Protein AF-A0A962QBH4-F1 (afdb_monomer_lite)

Structure (mmCIF, N/CA/C/O backbone):
data_AF-A0A962QBH4-F1
#
_entry.id   AF-A0A962QBH4-F1
#
loop_
_atom_site.group_PDB
_atom_site.id
_atom_site.type_symbol
_atom_site.label_atom_id
_atom_site.label_alt_id
_atom_site.label_comp_id
_atom_site.label_asym_id
_atom_site.label_entity_id
_atom_site.label_seq_id
_atom_site.pdbx_PDB_ins_code
_atom_site.Cartn_x
_atom_site.Cartn_y
_atom_site.Cartn_z
_atom_site.occupancy
_atom_site.B_iso_or_equiv
_atom_site.auth_seq_id
_atom_site.auth_comp_id
_atom_site.auth_asym_id
_atom_site.auth_atom_id
_atom_site.pdbx_PDB_model_num
ATOM 1 N N . MET A 1 1 ? -38.726 14.987 62.718 1.00 48.75 1 MET A N 1
ATOM 2 C CA . MET A 1 1 ? -39.202 13.601 62.521 1.00 48.75 1 MET A CA 1
ATOM 3 C C . MET A 1 1 ? -38.550 13.079 61.251 1.00 48.75 1 MET A C 1
ATOM 5 O O . MET A 1 1 ? -38.715 13.758 60.242 1.00 48.75 1 MET A O 1
ATOM 9 N N . PRO A 1 2 ? -37.776 11.979 61.270 1.00 54.59 2 PRO A N 1
ATOM 10 C CA . PRO A 1 2 ? -37.305 11.372 60.029 1.00 54.59 2 PRO A CA 1
ATOM 11 C C . PRO A 1 2 ? -38.534 10.932 59.229 1.00 54.59 2 PRO A C 1
ATOM 13 O O . PRO A 1 2 ? -39.381 10.193 59.730 1.00 54.59 2 PRO A O 1
ATOM 16 N N . THR A 1 3 ? -38.696 11.493 58.036 1.00 60.97 3 THR A N 1
ATOM 17 C CA . THR A 1 3 ? -39.834 11.212 57.163 1.00 60.97 3 THR A CA 1
ATOM 18 C C . THR A 1 3 ? -39.585 9.852 56.533 1.00 60.97 3 THR A C 1
ATOM 20 O O . THR A 1 3 ? -38.694 9.706 55.706 1.00 60.97 3 THR A O 1
ATOM 23 N N . THR A 1 4 ? -40.314 8.836 56.985 1.00 73.50 4 THR A N 1
ATOM 24 C CA . THR A 1 4 ? -40.208 7.483 56.437 1.00 73.50 4 THR A CA 1
ATOM 25 C C . THR A 1 4 ? -40.852 7.459 55.060 1.00 73.50 4 THR A C 1
ATOM 27 O O . THR A 1 4 ? -41.995 7.892 54.891 1.00 73.50 4 THR A O 1
ATOM 30 N N . VAL A 1 5 ? -40.114 6.977 54.067 1.00 78.38 5 VAL A N 1
ATOM 31 C CA . VAL A 1 5 ? -40.614 6.876 52.697 1.00 78.38 5 VAL A CA 1
ATOM 32 C C . VAL A 1 5 ? -41.476 5.621 52.576 1.00 78.38 5 VAL A C 1
ATOM 34 O O . VAL A 1 5 ? -41.017 4.518 52.865 1.00 78.38 5 VAL A O 1
ATOM 37 N N . ILE A 1 6 ? -42.740 5.791 52.180 1.00 81.50 6 ILE A N 1
ATOM 38 C CA . ILE A 1 6 ? -43.678 4.683 51.956 1.00 81.50 6 ILE A CA 1
ATOM 39 C C . ILE A 1 6 ? -43.615 4.300 50.470 1.00 81.50 6 ILE A C 1
ATOM 41 O O . ILE A 1 6 ? -43.862 5.176 49.633 1.00 81.50 6 ILE A O 1
ATOM 45 N N . PRO A 1 7 ? -43.301 3.035 50.128 1.00 85.62 7 PRO A N 1
ATOM 46 C CA . PRO A 1 7 ? -43.224 2.597 48.741 1.00 85.62 7 PRO A CA 1
ATOM 47 C C . PRO A 1 7 ? -44.611 2.557 48.085 1.00 85.62 7 PRO A C 1
ATOM 49 O O . PRO A 1 7 ? -45.596 2.126 48.687 1.00 85.62 7 PRO A O 1
ATOM 52 N N . ILE A 1 8 ? -44.676 2.977 46.825 1.00 85.19 8 ILE A N 1
ATOM 53 C CA . ILE A 1 8 ? -45.840 2.887 45.946 1.00 85.19 8 ILE A CA 1
ATOM 54 C C . ILE A 1 8 ? -45.596 1.719 44.996 1.00 85.19 8 ILE A C 1
ATOM 56 O O . ILE A 1 8 ? -44.696 1.764 44.158 1.00 85.19 8 ILE A O 1
ATOM 60 N N . ILE A 1 9 ? -46.411 0.676 45.140 1.00 83.50 9 ILE A N 1
ATOM 61 C CA . ILE A 1 9 ? -46.277 -0.582 44.405 1.00 83.50 9 ILE A CA 1
ATOM 62 C C . ILE A 1 9 ? -47.487 -0.738 43.486 1.00 83.50 9 ILE A C 1
ATOM 64 O O . ILE A 1 9 ? -48.626 -0.740 43.954 1.00 83.50 9 ILE A O 1
ATOM 68 N N . ASN A 1 10 ? -47.244 -0.901 42.185 1.00 83.69 10 ASN A N 1
ATOM 69 C CA . ASN A 1 10 ? -48.286 -1.212 41.208 1.00 83.69 10 ASN A CA 1
ATOM 70 C C . ASN A 1 10 ? -47.838 -2.342 40.265 1.00 83.69 10 ASN A C 1
ATOM 72 O O . ASN A 1 10 ? -47.422 -2.110 39.129 1.00 83.69 10 ASN A O 1
ATOM 76 N N . GLN A 1 11 ? -47.955 -3.580 40.750 1.00 73.44 11 GLN A N 1
ATOM 77 C CA . GLN A 1 11 ? -47.477 -4.785 40.056 1.00 73.44 11 GLN A CA 1
ATOM 78 C C . GLN A 1 11 ? -48.250 -5.138 38.776 1.00 73.44 11 GLN A C 1
ATOM 80 O O . GLN A 1 11 ? -47.738 -5.871 37.941 1.00 73.44 11 GLN A O 1
ATOM 85 N N . ASN A 1 12 ? -49.460 -4.597 38.592 1.00 78.31 12 ASN A N 1
ATOM 86 C CA . ASN A 1 12 ? -50.272 -4.800 37.384 1.00 78.31 12 ASN A CA 1
ATOM 87 C C . ASN A 1 12 ? -50.208 -3.592 36.430 1.00 78.31 12 ASN A C 1
ATOM 89 O O . ASN A 1 12 ? -51.090 -3.414 35.587 1.00 78.31 12 ASN A O 1
ATOM 93 N N . SER A 1 13 ? -49.210 -2.719 36.594 1.00 77.62 13 SER A N 1
ATOM 94 C CA . SER A 1 13 ? -49.017 -1.568 35.712 1.00 77.62 13 SER A CA 1
ATOM 95 C C . SER A 1 13 ? -48.506 -2.001 34.336 1.00 77.62 13 SER A C 1
ATOM 97 O O . SER A 1 13 ? -47.835 -3.020 34.183 1.00 77.62 13 SER A O 1
ATOM 99 N N . ARG A 1 14 ? -48.808 -1.187 33.324 1.00 85.56 14 ARG A N 1
ATOM 100 C CA . ARG A 1 14 ? -48.161 -1.274 32.008 1.00 85.56 14 ARG A CA 1
ATOM 101 C C . ARG A 1 14 ? -46.680 -0.902 32.124 1.00 85.56 14 ARG A C 1
ATOM 103 O O . ARG A 1 14 ? -46.306 -0.207 33.064 1.00 85.56 14 ARG A O 1
ATOM 110 N N . PHE A 1 15 ? -45.896 -1.267 31.113 1.00 86.81 15 PHE A N 1
ATOM 111 C CA . PHE A 1 15 ? -44.513 -0.810 30.969 1.00 86.81 15 PHE A CA 1
ATOM 112 C C . PHE A 1 15 ? -44.404 0.719 31.103 1.00 86.81 15 PHE A C 1
ATOM 114 O O . PHE A 1 15 ? -45.167 1.460 30.464 1.00 86.81 15 PHE A O 1
ATOM 121 N N . GLN A 1 16 ? -43.471 1.179 31.937 1.00 87.75 16 GLN A N 1
ATOM 122 C CA . GLN A 1 16 ? -43.260 2.593 32.245 1.00 87.75 16 GLN A CA 1
ATOM 123 C C . GLN A 1 16 ? -41.774 2.973 32.239 1.00 87.75 16 GLN A C 1
ATOM 125 O O . GLN A 1 16 ? -40.895 2.185 32.581 1.00 87.75 16 GLN A O 1
ATOM 130 N N . PHE A 1 17 ? -41.517 4.224 31.847 1.00 89.69 17 PHE A N 1
ATOM 131 C CA . PHE A 1 17 ? -40.212 4.866 31.977 1.00 89.69 17 PHE A CA 1
ATOM 132 C C . PHE A 1 17 ? -40.167 5.668 33.274 1.00 89.69 17 PHE A C 1
ATOM 134 O O . PHE A 1 17 ? -41.011 6.540 33.491 1.00 89.69 17 PHE A O 1
ATOM 141 N N . TRP A 1 18 ? -39.161 5.394 34.096 1.00 91.12 18 TRP A N 1
ATOM 142 C CA . TRP A 1 18 ? -38.960 6.019 35.399 1.00 91.12 18 TRP A CA 1
ATOM 143 C C . TRP A 1 18 ? -37.666 6.823 35.436 1.00 91.12 18 TRP A C 1
ATOM 145 O O . TRP A 1 18 ? -36.692 6.489 34.759 1.00 91.12 18 TRP A O 1
ATOM 155 N N . LYS A 1 19 ? -37.614 7.857 36.276 1.00 91.12 19 LYS A N 1
ATOM 156 C CA . LYS A 1 19 ? -36.359 8.541 36.594 1.00 91.12 19 LYS A CA 1
ATOM 157 C C . LYS A 1 19 ? -35.677 7.850 37.777 1.00 91.12 19 LYS A C 1
ATOM 159 O O . LYS A 1 19 ? -36.337 7.523 38.757 1.00 91.12 19 LYS A O 1
ATOM 164 N N . LEU A 1 20 ? -34.351 7.693 37.741 1.00 88.88 20 LEU A N 1
ATOM 165 C CA . LEU A 1 20 ? -33.599 7.005 38.804 1.00 88.88 20 LEU A CA 1
ATOM 166 C C . LEU A 1 20 ? -33.844 7.590 40.208 1.00 88.88 20 LEU A C 1
ATOM 168 O O . LEU A 1 20 ? -33.948 6.842 41.174 1.00 88.88 20 LEU A O 1
ATOM 172 N N . SER A 1 21 ? -34.001 8.914 40.326 1.00 88.69 21 SER A N 1
ATOM 173 C CA . SER A 1 21 ? -34.260 9.585 41.611 1.00 88.69 21 SER A CA 1
ATOM 174 C C . SER A 1 21 ? -35.611 9.223 42.245 1.00 88.69 21 SER A C 1
ATOM 176 O O . SER A 1 21 ? -35.799 9.411 43.445 1.00 88.69 21 SER A O 1
ATOM 178 N N . GLU A 1 22 ? -36.553 8.715 41.451 1.00 89.31 22 GLU A N 1
ATOM 179 C CA . GLU A 1 22 ? -37.920 8.393 41.871 1.00 89.31 22 GLU A CA 1
ATOM 180 C C . GLU A 1 22 ? -38.066 6.943 42.359 1.00 89.31 22 GLU A C 1
ATOM 182 O O . GLU A 1 22 ? -39.068 6.602 42.994 1.00 89.31 22 GLU A O 1
ATOM 187 N N . ILE A 1 23 ? -37.063 6.098 42.101 1.00 89.94 23 ILE A N 1
ATOM 188 C CA . ILE A 1 23 ? -37.069 4.677 42.455 1.00 89.94 23 ILE A CA 1
ATOM 189 C C . ILE A 1 23 ? -36.830 4.493 43.950 1.00 89.94 23 ILE A C 1
ATOM 191 O O . ILE A 1 23 ? -35.926 5.094 44.524 1.00 89.94 23 ILE A O 1
ATOM 195 N N . PHE A 1 24 ? -37.623 3.631 44.580 1.00 88.75 24 PHE A N 1
ATOM 196 C CA . PHE A 1 24 ? -37.497 3.300 45.993 1.00 88.75 24 PHE A CA 1
ATOM 197 C C . PHE A 1 24 ? -36.189 2.554 46.298 1.00 88.75 24 PHE A C 1
ATOM 199 O O . PHE A 1 24 ? -35.925 1.477 45.764 1.00 88.75 24 PHE A O 1
ATOM 206 N N . VAL A 1 25 ? -35.394 3.128 47.206 1.00 83.94 25 VAL A N 1
ATOM 207 C CA . VAL A 1 25 ? -34.090 2.606 47.670 1.00 83.94 25 VAL A CA 1
ATOM 208 C C . VAL A 1 25 ? -34.091 2.252 49.164 1.00 83.94 25 VAL A C 1
ATOM 210 O O . VAL A 1 25 ? -33.035 2.105 49.772 1.00 83.94 25 VAL A O 1
ATOM 213 N N . GLY A 1 26 ? -35.278 2.175 49.771 1.00 83.25 26 GLY A N 1
ATOM 214 C CA . GLY A 1 26 ? -35.461 1.840 51.180 1.00 83.25 26 GLY A CA 1
ATOM 215 C C . GLY A 1 26 ? -36.094 2.962 52.022 1.00 83.25 26 GLY A C 1
ATOM 216 O O . GLY A 1 26 ? -36.226 4.105 51.575 1.00 83.25 26 GLY A O 1
ATOM 217 N N . PRO A 1 27 ? -36.478 2.666 53.280 1.00 80.31 27 PRO A N 1
ATOM 218 C CA . PRO A 1 27 ? -37.272 3.568 54.129 1.00 80.31 27 PRO A CA 1
ATOM 219 C C . PRO A 1 27 ? -36.570 4.878 54.518 1.00 80.31 27 PRO A C 1
ATOM 221 O O . PRO A 1 27 ? -37.240 5.850 54.875 1.00 80.31 27 PRO A O 1
ATOM 224 N N . SER A 1 28 ? -35.234 4.884 54.463 1.00 81.56 28 SER A N 1
ATOM 225 C CA . SER A 1 28 ? -34.360 6.031 54.755 1.00 81.56 28 SER A CA 1
ATOM 226 C C . SER A 1 28 ? -33.942 6.803 53.497 1.00 81.56 28 SER A C 1
ATOM 228 O O . SER A 1 28 ? -33.067 7.665 53.577 1.00 81.56 28 SER A O 1
ATOM 230 N N . GLY A 1 29 ? -34.506 6.463 52.334 1.00 76.75 29 GLY A N 1
ATOM 231 C CA . GLY A 1 29 ? -34.198 7.113 51.066 1.00 76.75 29 GLY A CA 1
ATOM 232 C C . GLY A 1 29 ? -34.699 8.563 50.983 1.00 76.75 29 GLY A C 1
ATOM 233 O O . GLY A 1 29 ? -35.419 9.039 51.867 1.00 76.75 29 GLY A O 1
ATOM 234 N N . PRO A 1 30 ? -34.335 9.287 49.912 1.00 82.56 30 PRO A N 1
ATOM 235 C CA . PRO A 1 30 ? -34.882 10.608 49.628 1.00 82.56 30 PRO A CA 1
ATOM 236 C C . PRO A 1 30 ? -36.418 10.584 49.566 1.00 82.56 30 PRO A C 1
ATOM 238 O O . PRO A 1 30 ? -37.002 9.604 49.104 1.00 82.56 30 PRO A O 1
ATOM 241 N N . PRO A 1 31 ? -37.105 11.674 49.950 1.00 80.38 31 PRO A N 1
ATOM 242 C CA . PRO A 1 31 ? -38.566 11.718 49.960 1.00 80.38 31 PRO A CA 1
ATOM 243 C C . PRO A 1 31 ? -39.191 11.553 48.571 1.00 80.38 31 PRO A C 1
ATOM 245 O O . PRO A 1 31 ? -40.383 11.294 48.494 1.00 80.38 31 PRO A O 1
ATOM 248 N N . GLU A 1 32 ? -38.431 11.709 47.488 1.00 82.56 32 GLU A N 1
ATOM 249 C CA . GLU A 1 32 ? -38.883 11.539 46.099 1.00 82.56 32 GLU A CA 1
ATOM 250 C C . GLU A 1 32 ? -38.831 10.074 45.629 1.00 82.56 32 GLU A C 1
ATOM 252 O O . GLU A 1 32 ? -39.547 9.691 44.706 1.00 82.56 32 GLU A O 1
ATOM 257 N N . SER A 1 33 ? -38.043 9.238 46.308 1.00 86.56 33 SER A N 1
ATOM 258 C CA . SER A 1 33 ? -37.750 7.845 45.966 1.00 86.56 33 SER A CA 1
ATOM 259 C C . SER A 1 33 ? -38.860 6.901 46.434 1.00 86.56 33 SER A C 1
ATOM 261 O O . SER A 1 33 ? -38.666 6.112 47.355 1.00 86.56 33 SER A O 1
ATOM 263 N N . LYS A 1 34 ? -40.062 7.025 45.862 1.00 87.81 34 LYS A N 1
ATOM 264 C CA . LYS A 1 34 ? -41.265 6.310 46.330 1.00 87.81 34 LYS A CA 1
ATOM 265 C C . LYS A 1 34 ? -41.687 5.145 45.449 1.00 87.81 34 LYS A C 1
ATOM 267 O O . LYS A 1 34 ? -42.432 4.297 45.926 1.00 87.81 34 LYS A O 1
ATOM 272 N N . TYR A 1 35 ? -41.295 5.105 44.181 1.00 89.50 35 TYR A N 1
ATOM 273 C CA . TYR A 1 35 ? -41.894 4.181 43.222 1.00 89.50 35 TYR A CA 1
ATOM 274 C C . TYR A 1 35 ? -41.120 2.874 43.132 1.00 89.50 35 TYR A C 1
ATOM 276 O O . TYR A 1 35 ? -39.893 2.865 43.045 1.00 89.50 35 TYR A O 1
ATOM 284 N N . VAL A 1 36 ? -41.854 1.764 43.139 1.00 90.00 36 VAL A N 1
ATOM 285 C CA . VAL A 1 36 ? -41.302 0.428 42.920 1.00 90.00 36 VAL A CA 1
ATOM 286 C C . VAL A 1 36 ? -41.650 0.017 41.485 1.00 90.00 36 VAL A C 1
ATOM 288 O O . VAL A 1 36 ? -42.829 -0.227 41.210 1.00 90.00 36 VAL A O 1
ATOM 291 N N . PRO A 1 37 ? -40.673 -0.001 40.561 1.00 90.00 37 PRO A N 1
ATOM 292 C CA . PRO A 1 37 ? -40.897 -0.360 39.167 1.00 90.00 37 PRO A CA 1
ATOM 293 C C . PRO A 1 37 ? -41.153 -1.865 39.025 1.00 90.00 37 PRO A C 1
ATOM 295 O O . PRO A 1 37 ? -40.809 -2.649 39.911 1.00 90.00 37 PRO A O 1
ATOM 298 N N . ASN A 1 38 ? -41.733 -2.280 37.901 1.00 90.19 38 ASN A N 1
ATOM 299 C CA . ASN A 1 38 ? -41.894 -3.697 37.589 1.00 90.19 38 ASN A CA 1
ATOM 300 C C . ASN A 1 38 ? -40.615 -4.270 36.963 1.00 90.19 38 ASN A C 1
ATOM 302 O O . ASN A 1 38 ? -39.761 -3.542 36.456 1.00 90.19 38 ASN A O 1
ATOM 306 N N . VAL A 1 39 ? -40.471 -5.598 36.998 1.00 89.44 39 VAL A N 1
ATOM 307 C CA . VAL A 1 39 ? -39.398 -6.278 36.257 1.00 89.44 39 VAL A CA 1
ATOM 308 C C . VAL A 1 39 ? -39.553 -5.944 34.770 1.00 89.44 39 VAL A C 1
ATOM 310 O O . VAL A 1 39 ? -40.668 -5.965 34.257 1.00 89.44 39 VAL A O 1
ATOM 313 N N . ASP A 1 40 ? -38.439 -5.631 34.106 1.00 88.06 40 ASP A N 1
ATOM 314 C CA . ASP A 1 40 ? -38.351 -5.154 32.718 1.00 88.06 40 ASP A CA 1
ATOM 315 C C . ASP A 1 40 ? -38.797 -3.712 32.434 1.00 88.06 40 ASP A C 1
ATOM 317 O O . ASP A 1 40 ? -38.742 -3.284 31.279 1.00 88.06 40 ASP A O 1
ATOM 321 N N . ASP A 1 41 ? -39.121 -2.914 33.455 1.00 90.62 41 ASP A N 1
ATOM 322 C CA . ASP A 1 41 ? -39.263 -1.465 33.277 1.00 90.62 41 ASP A CA 1
ATOM 323 C C . ASP A 1 41 ? -37.911 -0.777 33.000 1.00 90.62 41 ASP A C 1
ATOM 325 O O . ASP A 1 41 ? -36.826 -1.255 33.366 1.00 90.62 41 ASP A O 1
ATOM 329 N N . ALA A 1 42 ? -37.997 0.389 32.355 1.00 91.44 42 ALA A N 1
ATOM 330 C CA . ALA A 1 42 ? -36.859 1.225 31.998 1.00 91.44 42 ALA A CA 1
ATOM 331 C C . ALA A 1 42 ? -36.652 2.347 33.026 1.00 91.44 42 ALA A C 1
ATOM 333 O O . ALA A 1 42 ? -37.582 3.088 33.351 1.00 91.44 42 ALA A O 1
ATOM 334 N N . VAL A 1 43 ? -35.416 2.514 33.501 1.00 92.44 43 VAL A N 1
ATOM 335 C CA . VAL A 1 43 ? -35.029 3.572 34.446 1.00 92.44 43 VAL A CA 1
ATOM 336 C C . VAL A 1 43 ? -33.942 4.438 33.821 1.00 92.44 43 VAL A C 1
ATOM 338 O O . VAL A 1 43 ? -32.924 3.924 33.372 1.00 92.44 43 VAL A O 1
ATOM 341 N N . TRP A 1 44 ? -34.143 5.753 33.789 1.00 91.50 44 TRP A N 1
ATOM 342 C CA . TRP A 1 44 ? -33.221 6.704 33.172 1.00 91.50 44 TRP A CA 1
ATOM 343 C C . TRP A 1 44 ? -32.565 7.623 34.202 1.00 91.50 44 TRP A C 1
ATOM 345 O O . TRP A 1 44 ? -33.231 8.185 35.078 1.00 91.50 44 TRP A O 1
ATOM 355 N N . ASP A 1 45 ? -31.263 7.834 34.042 1.00 90.12 45 ASP A N 1
ATOM 356 C CA . ASP A 1 45 ? -30.508 8.894 34.694 1.00 90.12 45 ASP A CA 1
ATOM 357 C C . ASP A 1 45 ? -29.776 9.751 33.655 1.00 90.12 45 ASP A C 1
ATOM 359 O O . ASP A 1 45 ? -29.196 9.248 32.695 1.00 90.12 45 ASP A O 1
ATOM 363 N N . TRP A 1 46 ? -29.768 11.065 33.868 1.00 85.38 46 TRP A N 1
ATOM 364 C CA . TRP A 1 46 ? -29.126 12.017 32.960 1.00 85.38 46 TRP A CA 1
ATOM 365 C C . TRP A 1 46 ? -27.598 11.962 33.013 1.00 85.38 46 TRP A C 1
ATOM 367 O O . TRP A 1 46 ? -26.957 12.381 32.053 1.00 85.38 46 TRP A O 1
ATOM 377 N N . ASN A 1 47 ? -27.018 11.457 34.107 1.00 86.62 47 ASN A N 1
ATOM 378 C CA . ASN A 1 47 ? -25.565 11.351 34.248 1.00 86.62 47 ASN A CA 1
ATOM 379 C C . ASN A 1 47 ? -25.031 9.986 33.800 1.00 86.62 47 ASN A C 1
ATOM 381 O O . ASN A 1 47 ? -23.947 9.915 33.228 1.00 86.62 47 ASN A O 1
ATOM 385 N N . THR A 1 48 ? -25.769 8.908 34.080 1.00 80.81 48 THR A N 1
ATOM 386 C CA . THR A 1 48 ? -25.286 7.527 33.901 1.00 80.81 48 THR A CA 1
ATOM 387 C C . THR A 1 48 ? -26.004 6.730 32.805 1.00 80.81 48 THR A C 1
ATOM 389 O O . THR A 1 48 ? -25.477 5.710 32.362 1.00 80.81 48 THR A O 1
ATOM 392 N N . GLY A 1 49 ? -27.141 7.214 32.291 1.00 87.12 49 GLY A N 1
ATOM 393 C CA . GLY A 1 49 ? -27.844 6.634 31.144 1.00 87.12 49 GLY A CA 1
ATOM 394 C C . GLY A 1 49 ? -29.006 5.706 31.512 1.00 87.12 49 GLY A C 1
ATOM 395 O O . GLY A 1 49 ? -29.700 5.910 32.511 1.00 87.12 49 GLY A O 1
ATOM 396 N N . LEU A 1 50 ? -29.266 4.713 30.653 1.00 90.44 50 LEU A N 1
ATOM 397 C CA . LEU A 1 50 ? -30.401 3.796 30.779 1.00 90.44 50 LEU A CA 1
ATOM 398 C C . LEU A 1 50 ? -30.057 2.568 31.629 1.00 90.44 50 LEU A C 1
ATOM 400 O O . LEU A 1 50 ? -29.020 1.931 31.454 1.00 90.44 50 LEU A O 1
ATOM 404 N N . TYR A 1 51 ? -31.000 2.169 32.471 1.00 90.62 51 TYR A N 1
ATOM 405 C CA . TYR A 1 51 ? -30.983 0.952 33.266 1.00 90.62 51 TYR A CA 1
ATOM 406 C C . TYR A 1 51 ? -32.241 0.123 33.002 1.00 90.62 51 TYR A C 1
ATOM 408 O O . TYR A 1 51 ? -33.324 0.665 32.770 1.00 90.62 51 TYR A O 1
ATOM 416 N N . ARG A 1 52 ? -32.102 -1.201 33.092 1.00 90.81 52 ARG A N 1
ATOM 417 C CA . ARG A 1 52 ? -33.217 -2.157 33.098 1.00 90.81 52 ARG A CA 1
ATOM 418 C C . ARG A 1 52 ? -33.383 -2.741 34.497 1.00 90.81 52 ARG A C 1
ATOM 420 O O . ARG A 1 52 ? -32.398 -3.137 35.129 1.00 90.81 52 ARG A O 1
ATOM 427 N N . VAL A 1 53 ? -34.625 -2.827 34.967 1.00 91.25 53 VAL A N 1
ATOM 428 C CA . VAL A 1 53 ? -34.964 -3.503 36.227 1.00 91.25 53 VAL A CA 1
ATOM 429 C C . VAL A 1 53 ? -34.912 -5.014 36.013 1.00 91.25 53 VAL A C 1
ATOM 431 O O . VAL A 1 53 ? -35.691 -5.561 35.239 1.00 91.25 53 VAL A O 1
ATOM 434 N N . THR A 1 54 ? -33.996 -5.696 36.699 1.00 90.06 54 THR A N 1
ATOM 435 C CA . THR A 1 54 ? -33.788 -7.151 36.542 1.00 90.06 54 THR A CA 1
ATOM 436 C C . THR A 1 54 ? -34.511 -7.979 37.596 1.00 90.06 54 THR A C 1
ATOM 438 O O . THR A 1 54 ? -34.934 -9.098 37.320 1.00 90.06 54 THR A O 1
ATOM 441 N N . ALA A 1 55 ? -34.671 -7.434 38.800 1.00 88.19 55 ALA A N 1
ATOM 442 C CA . ALA A 1 55 ? -35.378 -8.081 39.894 1.00 88.19 55 ALA A CA 1
ATOM 443 C C . ALA A 1 55 ? -35.908 -7.037 40.878 1.00 88.19 55 ALA A C 1
ATOM 445 O O . ALA A 1 55 ? -35.310 -5.974 41.049 1.00 88.19 55 ALA A O 1
ATOM 446 N N . VAL A 1 56 ? -36.997 -7.373 41.565 1.00 87.38 56 VAL A N 1
ATOM 447 C CA . VAL A 1 56 ? -37.551 -6.597 42.679 1.00 87.38 56 VAL A CA 1
ATOM 448 C C . VAL A 1 56 ? -37.704 -7.538 43.865 1.00 87.38 56 VAL A C 1
ATOM 450 O O . VAL A 1 56 ? -38.313 -8.601 43.743 1.00 87.38 56 VAL A O 1
ATOM 453 N N . ASN A 1 57 ? -37.130 -7.175 45.010 1.00 85.44 57 ASN A N 1
ATOM 454 C CA . ASN A 1 57 ? -37.230 -7.990 46.214 1.00 85.44 57 ASN A CA 1
ATOM 455 C C . ASN A 1 57 ? -38.636 -7.861 46.821 1.00 85.44 57 ASN A C 1
ATOM 457 O O . ASN A 1 57 ? -39.048 -6.772 47.208 1.00 85.44 57 ASN A O 1
ATOM 461 N N . SER A 1 58 ? -39.363 -8.971 46.958 1.00 79.25 58 SER A N 1
ATOM 462 C CA . SER A 1 58 ? -40.743 -8.977 47.463 1.00 79.25 58 SER A CA 1
ATOM 463 C C . SER A 1 58 ? -40.884 -8.648 48.955 1.00 79.25 58 SER A C 1
ATOM 465 O O . SER A 1 58 ? -41.993 -8.389 49.412 1.00 79.25 58 SER A O 1
ATOM 467 N N . LEU A 1 59 ? -39.795 -8.701 49.731 1.00 82.12 59 LEU A N 1
ATOM 468 C CA . LEU A 1 59 ? -39.794 -8.405 51.168 1.00 82.12 59 LEU A CA 1
ATOM 469 C C . LEU A 1 59 ? -39.365 -6.962 51.456 1.00 82.12 59 LEU A C 1
ATOM 471 O O . LEU A 1 59 ? -39.959 -6.311 52.313 1.00 82.12 59 LEU A O 1
ATOM 475 N N . THR A 1 60 ? -38.345 -6.460 50.753 1.00 79.94 60 THR A N 1
ATOM 476 C CA . THR A 1 60 ? -37.798 -5.106 50.976 1.00 79.94 60 THR A CA 1
ATOM 477 C C . THR A 1 60 ? -38.319 -4.067 49.984 1.00 79.94 60 THR A C 1
ATOM 479 O O . THR A 1 60 ? -38.214 -2.875 50.253 1.00 79.94 60 THR A O 1
ATOM 482 N N . ASN A 1 61 ? -38.932 -4.497 48.877 1.00 84.25 61 ASN A N 1
ATOM 483 C CA . ASN A 1 61 ? -39.388 -3.667 47.753 1.00 84.25 61 ASN A CA 1
ATOM 484 C C . ASN A 1 61 ? -38.271 -2.890 47.037 1.00 84.25 61 ASN A C 1
ATOM 486 O O . ASN A 1 61 ? -38.538 -1.949 46.292 1.00 84.25 61 ASN A O 1
ATOM 490 N N . GLU A 1 62 ? -37.018 -3.287 47.241 1.00 85.19 62 GLU A N 1
ATOM 491 C CA . GLU A 1 62 ? -35.861 -2.697 46.573 1.00 85.19 62 GLU A CA 1
ATOM 492 C C . GLU A 1 62 ? -35.649 -3.342 45.197 1.00 85.19 62 GLU A C 1
ATOM 494 O O . GLU A 1 62 ? -35.801 -4.557 45.023 1.00 85.19 62 GLU A O 1
ATOM 499 N N . SER A 1 63 ? -35.301 -2.514 44.212 1.00 87.38 63 SER A N 1
ATOM 500 C CA . SER A 1 63 ? -35.101 -2.931 42.820 1.00 87.38 63 SER A CA 1
ATOM 501 C C . SER A 1 63 ? -33.622 -3.111 42.493 1.00 87.38 63 SER A C 1
ATOM 503 O O . SER A 1 63 ? -32.790 -2.286 42.861 1.00 87.38 63 SER A O 1
ATOM 505 N N . THR A 1 64 ? -33.293 -4.169 41.754 1.00 89.00 64 THR A N 1
ATOM 506 C CA . THR A 1 64 ? -31.949 -4.412 41.215 1.00 89.00 64 THR A CA 1
ATOM 507 C C . THR A 1 64 ? -31.877 -3.903 39.779 1.00 89.00 64 THR A C 1
ATOM 509 O O . THR A 1 64 ? -32.540 -4.433 38.880 1.00 89.00 64 THR A O 1
ATOM 512 N N . LEU A 1 65 ? -31.063 -2.872 39.564 1.00 90.31 65 LEU A N 1
ATOM 513 C CA . LEU A 1 65 ? -30.895 -2.189 38.283 1.00 90.31 65 LEU A CA 1
ATOM 514 C C . LEU A 1 65 ? -29.587 -2.626 37.620 1.00 90.31 65 LEU A C 1
ATOM 516 O O . LEU A 1 65 ? -28.536 -2.617 38.258 1.00 90.31 65 LEU A O 1
ATOM 520 N N . VAL A 1 66 ? -29.643 -2.969 36.335 1.00 88.81 66 VAL A N 1
ATOM 521 C CA . VAL A 1 66 ? -28.453 -3.261 35.522 1.00 88.81 66 VAL A CA 1
ATOM 522 C C . VAL A 1 66 ? -28.376 -2.234 34.393 1.00 88.81 66 VAL A C 1
ATOM 524 O O . VAL A 1 66 ? -29.402 -1.986 33.751 1.00 88.81 66 VAL A O 1
ATOM 527 N N . PRO A 1 67 ? -27.207 -1.609 34.144 1.00 86.62 67 PRO A N 1
ATOM 528 C CA . PRO A 1 67 ? -27.057 -0.665 33.042 1.00 86.62 67 PRO A CA 1
ATOM 529 C C . PRO A 1 67 ? -27.385 -1.359 31.719 1.00 86.62 67 PRO A C 1
ATOM 531 O O . PRO A 1 67 ? -26.888 -2.450 31.430 1.00 86.62 67 PRO A O 1
ATOM 534 N N . HIS A 1 68 ? -28.248 -0.735 30.924 1.00 82.50 68 HIS A N 1
ATOM 535 C CA . HIS A 1 68 ? -28.651 -1.240 29.623 1.00 82.50 68 HIS A CA 1
ATOM 536 C C . HIS A 1 68 ? -28.005 -0.392 28.532 1.00 82.50 68 HIS A C 1
ATOM 538 O O . HIS A 1 68 ? -28.312 0.790 28.385 1.00 82.50 68 HIS A O 1
ATOM 544 N N . SER A 1 69 ? -27.105 -1.007 27.764 1.00 74.88 69 SER A N 1
ATOM 545 C CA . SER A 1 69 ? -26.487 -0.350 26.619 1.00 74.88 69 SER A CA 1
ATOM 546 C C . SER A 1 69 ? -27.269 -0.622 25.342 1.00 74.88 69 SER A C 1
ATOM 548 O O . SER A 1 69 ? -27.583 -1.772 25.027 1.00 74.88 69 SER A O 1
ATOM 550 N N . PHE A 1 70 ? -27.492 0.431 24.559 1.00 68.56 70 PHE A N 1
ATOM 551 C CA . PHE A 1 70 ? -28.045 0.323 23.213 1.00 68.56 70 PHE A CA 1
ATOM 552 C C . PHE A 1 70 ? -27.049 -0.265 22.198 1.00 68.56 70 PHE A C 1
ATOM 554 O O . PHE A 1 70 ? -27.453 -0.570 21.083 1.00 68.56 70 PHE A O 1
ATOM 561 N N . THR A 1 71 ? -25.778 -0.485 22.570 1.00 61.22 71 THR A N 1
ATOM 562 C CA . THR A 1 71 ? -24.742 -1.042 21.672 1.00 61.22 71 THR A CA 1
ATOM 563 C C . THR A 1 71 ? -25.099 -2.427 21.120 1.00 61.22 71 THR A C 1
ATOM 565 O O . THR A 1 71 ? -24.685 -2.764 20.022 1.00 61.22 71 THR A O 1
ATOM 568 N N . ASN A 1 72 ? -25.883 -3.221 21.858 1.00 55.84 72 ASN A N 1
ATOM 569 C CA . ASN A 1 72 ? -26.270 -4.580 21.451 1.00 55.84 72 ASN A CA 1
ATOM 570 C C . ASN A 1 72 ? -27.646 -4.649 20.771 1.00 55.84 72 ASN A C 1
ATOM 572 O O . ASN A 1 72 ? -28.114 -5.736 20.429 1.00 55.84 72 ASN A O 1
ATOM 576 N N . LEU A 1 73 ? -28.338 -3.518 20.622 1.00 59.19 73 LEU A N 1
ATOM 577 C CA . LEU A 1 73 ? -29.556 -3.468 19.829 1.00 59.19 73 LEU A CA 1
ATOM 578 C C . LEU A 1 73 ? -29.120 -3.319 18.372 1.00 59.19 73 LEU A C 1
ATOM 580 O O . LEU A 1 73 ? -28.464 -2.341 18.028 1.00 59.19 73 LEU A O 1
ATOM 584 N N . ASN A 1 74 ? -29.503 -4.278 17.523 1.00 52.47 74 ASN A N 1
ATOM 585 C CA . ASN A 1 74 ? -29.270 -4.311 16.067 1.00 52.47 74 ASN A CA 1
ATOM 586 C C . ASN A 1 74 ? -30.000 -3.175 15.300 1.00 52.47 74 ASN A C 1
ATOM 588 O O . ASN A 1 74 ? -30.547 -3.379 14.221 1.00 52.47 74 ASN A O 1
ATOM 592 N N . ALA A 1 75 ? -30.073 -1.989 15.898 1.00 50.06 75 ALA A N 1
ATOM 593 C CA . ALA A 1 75 ? -30.510 -0.718 15.338 1.00 50.06 75 ALA A CA 1
ATOM 594 C C . ALA A 1 75 ? -29.514 0.410 15.699 1.00 50.06 75 ALA A C 1
ATOM 596 O O . ALA A 1 75 ? -29.846 1.591 15.613 1.00 50.06 75 ALA A O 1
ATOM 597 N N . GLY A 1 76 ? -28.308 0.044 16.145 1.00 45.31 76 GLY A N 1
ATOM 598 C CA . GLY A 1 76 ? -27.143 0.911 16.182 1.00 45.31 76 GLY A CA 1
ATOM 599 C C . GLY A 1 76 ? -26.463 0.917 14.818 1.00 45.31 76 GLY A C 1
ATOM 600 O O . GLY A 1 76 ? -26.442 -0.096 14.124 1.00 45.31 76 GLY A O 1
ATOM 601 N N . VAL A 1 77 ? -25.962 2.091 14.451 1.00 47.78 77 VAL A N 1
ATOM 602 C CA . VAL A 1 77 ? -25.072 2.358 13.323 1.00 47.78 77 VAL A CA 1
ATOM 603 C C . VAL A 1 77 ? -24.180 1.148 13.007 1.00 47.78 77 VAL A C 1
ATOM 605 O O . VAL A 1 77 ? -23.358 0.756 13.830 1.00 47.78 77 VAL A O 1
ATOM 608 N N . ILE A 1 78 ? -24.369 0.556 11.823 1.00 47.84 78 ILE A N 1
ATOM 609 C CA . ILE A 1 78 ? -23.414 -0.379 11.217 1.00 47.84 78 ILE A CA 1
ATOM 610 C C . ILE A 1 78 ? -22.035 0.290 11.183 1.00 47.84 78 ILE A C 1
ATOM 612 O O . ILE A 1 78 ? -21.958 1.492 10.934 1.00 47.84 78 ILE A O 1
ATOM 616 N N . ASP A 1 79 ? -20.956 -0.459 11.417 1.00 50.59 79 ASP A N 1
ATOM 617 C CA . ASP A 1 79 ? -19.576 0.066 11.476 1.00 50.59 79 ASP A CA 1
ATOM 618 C C . ASP A 1 79 ? -19.174 0.917 10.243 1.00 50.59 79 ASP A C 1
ATOM 620 O O . ASP A 1 79 ? -18.232 1.714 10.301 1.00 50.59 79 ASP A O 1
ATOM 624 N N . GLU A 1 80 ? -19.938 0.825 9.152 1.00 53.59 80 GLU A N 1
ATOM 625 C CA . GLU A 1 80 ? -19.848 1.641 7.938 1.00 53.59 80 GLU A CA 1
ATOM 626 C C . GLU A 1 80 ? -20.263 3.123 8.093 1.00 53.59 80 GLU A C 1
ATOM 628 O O . GLU A 1 80 ? -19.834 3.933 7.274 1.00 53.59 80 GLU A O 1
ATOM 633 N N . ASP A 1 81 ? -20.997 3.540 9.137 1.00 43.12 81 ASP A N 1
ATOM 634 C CA . ASP A 1 81 ? -21.351 4.964 9.376 1.00 43.12 81 ASP A CA 1
ATOM 635 C C . ASP A 1 81 ? -20.469 5.629 10.460 1.00 43.12 81 ASP A C 1
ATOM 637 O O . ASP A 1 81 ? -20.829 6.619 11.102 1.00 43.12 81 ASP A O 1
ATOM 641 N N . THR A 1 82 ? -19.248 5.115 10.658 1.00 47.56 82 THR A N 1
ATOM 642 C CA . THR A 1 82 ? -18.207 5.735 11.503 1.00 47.56 82 THR A CA 1
ATOM 643 C C . THR A 1 82 ? -17.550 6.930 10.787 1.00 47.56 82 THR A C 1
ATOM 645 O O . THR A 1 82 ? -16.330 7.017 10.641 1.00 47.56 82 THR A O 1
ATOM 648 N N . LEU A 1 83 ? -18.356 7.882 10.305 1.00 49.53 83 LEU A N 1
ATOM 649 C CA . LEU A 1 83 ? -17.905 9.022 9.494 1.00 49.53 83 LEU A CA 1
ATOM 650 C C . LEU A 1 83 ? -17.448 10.243 10.325 1.00 49.53 83 LEU A C 1
ATOM 652 O O . LEU A 1 83 ? -17.237 11.323 9.776 1.00 49.53 83 LEU A O 1
ATOM 656 N N . LEU A 1 84 ? -17.269 10.093 11.646 1.00 45.78 84 LEU A N 1
ATOM 657 C CA . LEU A 1 84 ? -16.876 11.175 12.567 1.00 45.78 84 LEU A CA 1
ATOM 658 C C . LEU A 1 84 ? -15.874 10.725 13.652 1.00 45.78 84 LEU A C 1
ATOM 660 O O . LEU A 1 84 ? -16.058 11.015 14.832 1.00 45.78 84 LEU A O 1
ATOM 664 N N . SER A 1 85 ? -14.787 10.043 13.277 1.00 40.00 85 SER A N 1
ATOM 665 C CA . SER A 1 85 ? -13.678 9.763 14.205 1.00 40.00 85 SER A CA 1
ATOM 666 C C . SER A 1 85 ? -12.365 10.376 13.722 1.00 40.00 85 SER A C 1
ATOM 668 O O . SER A 1 85 ? -11.922 10.146 12.598 1.00 40.00 85 SER A O 1
ATOM 670 N N . SER A 1 86 ? -11.727 11.153 14.600 1.00 43.12 86 SER A N 1
ATOM 671 C CA . SER A 1 86 ? -10.390 11.741 14.455 1.00 43.12 86 SER A CA 1
ATOM 672 C C . SER A 1 86 ? -9.276 10.697 14.646 1.00 43.12 86 SER A C 1
ATOM 674 O O . SER A 1 86 ? -8.345 10.903 15.423 1.00 43.12 86 SER A O 1
ATOM 676 N N . GLY A 1 87 ? -9.400 9.552 13.975 1.00 53.38 87 GLY A N 1
ATOM 677 C CA . GLY A 1 87 ? -8.325 8.582 13.767 1.00 53.38 87 GLY A CA 1
ATOM 678 C C . GLY A 1 87 ? -7.711 8.754 12.373 1.00 53.38 87 GLY A C 1
ATOM 679 O O . GLY A 1 87 ? -8.178 9.609 11.614 1.00 53.38 87 GLY A O 1
ATOM 680 N N . PRO A 1 88 ? -6.684 7.961 11.992 1.00 45.97 88 PRO A N 1
ATOM 681 C CA . PRO A 1 88 ? -6.192 7.950 10.613 1.00 45.97 88 PRO A CA 1
ATOM 682 C C . PRO A 1 88 ? -7.387 7.817 9.665 1.00 45.97 88 PRO A C 1
ATOM 684 O O . PRO A 1 88 ? -8.376 7.180 10.013 1.00 45.97 88 PRO A O 1
ATOM 687 N N . SER A 1 89 ? -7.362 8.550 8.559 1.00 47.41 89 SER A N 1
ATOM 688 C CA . SER A 1 89 ? -8.568 8.942 7.823 1.00 47.41 89 SER A CA 1
ATOM 689 C C . SER A 1 89 ? -9.374 7.758 7.263 1.00 47.41 89 SER A C 1
ATOM 691 O O . SER A 1 89 ? -8.920 6.614 7.298 1.00 47.41 89 SER A O 1
ATOM 693 N N . ARG A 1 90 ? -10.580 8.095 6.774 1.00 48.56 90 ARG A N 1
ATOM 694 C CA . ARG A 1 90 ? -11.566 7.321 5.989 1.00 48.56 90 ARG A CA 1
ATOM 695 C C . ARG A 1 90 ? -11.098 5.915 5.588 1.00 48.56 90 ARG A C 1
ATOM 697 O O . ARG A 1 90 ? -10.027 5.781 4.998 1.00 48.56 90 ARG A O 1
ATOM 704 N N . VAL A 1 91 ? -11.948 4.897 5.770 1.00 50.12 91 VAL A N 1
ATOM 705 C CA . VAL A 1 91 ? -11.901 3.728 4.875 1.00 50.12 91 VAL A CA 1
ATOM 706 C C . VAL A 1 91 ? -12.181 4.291 3.489 1.00 50.12 91 VAL A C 1
ATOM 708 O O . VAL A 1 91 ? -13.311 4.599 3.126 1.00 50.12 91 VAL A O 1
ATOM 711 N N . SER A 1 92 ? -11.116 4.648 2.790 1.00 49.31 92 SER A N 1
ATOM 712 C CA . SER A 1 92 ? -11.228 5.294 1.508 1.00 49.31 92 SER A CA 1
ATOM 713 C C . SER A 1 92 ? -11.334 4.160 0.517 1.00 49.31 92 SER A C 1
ATOM 715 O O . SER A 1 92 ? -10.322 3.599 0.108 1.00 49.31 92 SER A O 1
ATOM 717 N N . GLU A 1 93 ? -12.555 3.873 0.071 1.00 52.75 93 GLU A N 1
ATOM 718 C CA . GLU A 1 93 ? -12.805 3.053 -1.124 1.00 52.75 93 GLU A CA 1
ATOM 719 C C . GLU A 1 93 ? -12.067 3.587 -2.372 1.00 52.75 93 GLU A C 1
ATOM 721 O O . GLU A 1 93 ? -12.069 2.962 -3.435 1.00 52.75 93 GLU A O 1
ATOM 726 N N . SER A 1 94 ? -11.418 4.755 -2.267 1.00 62.03 94 SER A N 1
ATOM 727 C CA . SER A 1 94 ? -10.629 5.332 -3.342 1.00 62.03 94 SER A CA 1
ATOM 728 C C . SER A 1 94 ? -9.348 4.561 -3.624 1.00 62.03 94 SER A C 1
ATOM 730 O O . SER A 1 94 ? -8.902 4.663 -4.755 1.00 62.03 94 SER A O 1
ATOM 732 N N . PHE A 1 95 ? -8.746 3.818 -2.687 1.00 74.94 95 PHE A N 1
ATOM 733 C CA . PHE A 1 95 ? -7.472 3.124 -2.936 1.00 74.94 95 PHE A CA 1
ATOM 734 C C . PHE A 1 95 ? -7.540 1.648 -2.542 1.00 74.94 95 PHE A C 1
ATOM 736 O O . PHE A 1 95 ? -8.081 1.291 -1.496 1.00 74.94 95 PHE A O 1
ATOM 743 N N . ARG A 1 96 ? -6.985 0.790 -3.402 1.00 85.38 96 ARG A N 1
ATOM 744 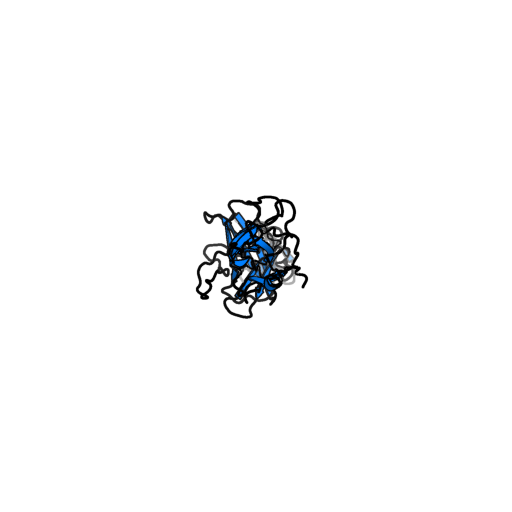C CA . ARG A 1 96 ? -6.946 -0.666 -3.228 1.00 85.38 96 ARG A CA 1
ATOM 745 C C . ARG A 1 96 ? -5.510 -1.153 -3.089 1.00 85.38 96 ARG A C 1
ATOM 747 O O . ARG A 1 96 ? -4.590 -0.561 -3.658 1.00 85.38 96 ARG A O 1
ATOM 754 N N . VAL A 1 97 ? -5.343 -2.253 -2.365 1.00 89.38 97 VAL A N 1
ATOM 755 C CA . VAL A 1 97 ? -4.111 -3.047 -2.384 1.00 89.38 97 VAL A CA 1
ATOM 756 C C . VAL A 1 97 ? -4.381 -4.300 -3.195 1.00 89.38 97 VAL A C 1
ATOM 758 O O . VAL A 1 97 ? -5.262 -5.078 -2.855 1.00 89.38 97 VAL A O 1
ATOM 761 N N . TYR A 1 98 ? -3.634 -4.485 -4.272 1.00 90.44 98 TYR A N 1
ATOM 762 C CA . TYR A 1 98 ? -3.724 -5.653 -5.131 1.00 90.44 98 TYR A CA 1
ATOM 763 C C . TYR A 1 98 ? -2.745 -6.713 -4.645 1.00 90.44 98 TYR A C 1
ATOM 765 O O . TYR A 1 98 ? -1.548 -6.435 -4.540 1.00 90.44 98 TYR A O 1
ATOM 773 N N . VAL A 1 99 ? -3.246 -7.913 -4.361 1.00 90.81 99 VAL A N 1
ATOM 774 C CA . VAL A 1 99 ? -2.419 -9.041 -3.915 1.00 90.81 99 VAL A CA 1
ATOM 775 C C . VAL A 1 99 ? -2.614 -10.234 -4.836 1.00 90.81 99 VAL A C 1
ATOM 777 O O . VAL A 1 99 ? -3.745 -10.629 -5.115 1.00 90.81 99 VAL A O 1
ATOM 780 N N . ASP A 1 100 ? -1.501 -10.818 -5.274 1.00 89.50 100 ASP A N 1
ATOM 781 C CA . ASP A 1 100 ? -1.471 -12.088 -5.994 1.00 89.50 100 ASP A CA 1
ATOM 782 C C . ASP A 1 100 ? -1.110 -13.230 -5.030 1.00 89.50 100 ASP A C 1
ATOM 784 O O . ASP A 1 100 ? 0.051 -13.335 -4.611 1.00 89.50 100 ASP A O 1
ATOM 788 N N . PRO A 1 101 ? -2.078 -14.099 -4.681 1.00 87.62 101 PRO A N 1
ATOM 789 C CA . PRO A 1 101 ? -1.862 -15.208 -3.761 1.00 87.62 101 PRO A CA 1
ATOM 790 C C . PRO A 1 101 ? -1.222 -16.452 -4.413 1.00 87.62 101 PRO A C 1
ATOM 792 O O . PRO A 1 101 ? -1.125 -17.488 -3.759 1.00 87.62 101 PRO A O 1
ATOM 795 N N . THR A 1 102 ? -0.814 -16.413 -5.690 1.00 85.75 102 THR A N 1
ATOM 796 C CA . THR A 1 102 ? -0.407 -17.621 -6.443 1.00 85.75 102 THR A CA 1
ATOM 797 C C . THR A 1 102 ? 0.860 -18.311 -5.936 1.00 85.75 102 THR A C 1
ATOM 799 O O . THR A 1 102 ? 0.933 -19.540 -5.972 1.00 85.75 102 THR A O 1
ATOM 802 N N . ALA A 1 103 ? 1.864 -17.560 -5.479 1.00 83.00 103 ALA A N 1
ATOM 803 C CA . ALA A 1 103 ? 3.119 -18.111 -4.975 1.00 83.00 103 ALA A CA 1
ATOM 804 C C . ALA A 1 103 ? 3.705 -17.227 -3.872 1.00 83.00 103 ALA A C 1
ATOM 806 O O . ALA A 1 103 ? 3.704 -16.006 -3.988 1.00 83.00 103 ALA A O 1
ATOM 807 N N . PHE A 1 104 ? 4.239 -17.854 -2.823 1.00 84.00 104 PHE A N 1
ATOM 808 C CA . PHE A 1 104 ? 4.954 -17.150 -1.762 1.00 84.00 104 PHE A CA 1
ATOM 809 C C . PHE A 1 104 ? 6.397 -16.822 -2.201 1.00 84.00 104 PHE A C 1
ATOM 811 O O . PHE A 1 104 ? 7.075 -17.724 -2.708 1.00 84.00 104 PHE A O 1
ATOM 818 N N . PRO A 1 105 ? 6.908 -15.595 -1.974 1.00 86.12 105 PRO A N 1
ATOM 819 C CA . PRO A 1 105 ? 6.244 -14.449 -1.340 1.00 86.12 105 PRO A CA 1
ATOM 820 C C . PRO A 1 105 ? 5.162 -13.818 -2.230 1.00 86.12 105 PRO A C 1
ATOM 822 O O . PRO A 1 105 ? 5.377 -13.615 -3.426 1.00 86.12 105 PRO A O 1
ATOM 825 N N . TYR A 1 106 ? 4.005 -13.496 -1.640 1.00 89.69 106 TYR A N 1
ATOM 826 C CA . TYR A 1 106 ? 2.838 -13.017 -2.388 1.00 89.69 106 TYR A CA 1
ATOM 827 C C . TYR A 1 106 ? 3.117 -11.638 -2.973 1.00 89.69 106 TYR A C 1
ATOM 829 O O . TYR A 1 106 ? 3.601 -10.758 -2.263 1.00 89.69 106 TYR A O 1
ATOM 837 N N . ARG A 1 107 ? 2.831 -11.413 -4.258 1.00 88.38 107 ARG A N 1
ATOM 838 C CA . ARG A 1 107 ? 3.105 -10.106 -4.879 1.00 88.38 107 ARG A CA 1
ATOM 839 C C . ARG A 1 107 ? 2.072 -9.096 -4.409 1.00 88.38 107 ARG A C 1
ATOM 841 O O . ARG A 1 107 ? 0.882 -9.398 -4.399 1.00 88.38 107 ARG A O 1
ATOM 848 N N . LEU A 1 108 ? 2.528 -7.897 -4.067 1.00 90.06 108 LEU A N 1
ATOM 849 C CA . LEU A 1 108 ? 1.683 -6.820 -3.572 1.00 90.06 108 LEU A CA 1
ATOM 850 C C . LEU A 1 108 ? 1.942 -5.537 -4.366 1.00 90.06 108 LEU A C 1
ATOM 852 O O . LEU A 1 108 ? 3.085 -5.105 -4.527 1.00 90.06 108 LEU A O 1
ATOM 856 N N . ALA A 1 109 ? 0.869 -4.892 -4.815 1.00 89.31 109 ALA A N 1
ATOM 857 C CA . ALA A 1 109 ? 0.905 -3.546 -5.374 1.00 89.31 109 ALA A CA 1
ATOM 858 C C . ALA A 1 109 ? -0.134 -2.656 -4.705 1.00 89.31 109 ALA A C 1
ATOM 860 O O . ALA A 1 109 ? -1.256 -3.073 -4.432 1.00 89.31 109 ALA A O 1
ATOM 861 N N . VAL A 1 110 ? 0.222 -1.396 -4.497 1.00 89.00 110 VAL A N 1
ATOM 862 C CA . VAL A 1 110 ? -0.731 -0.368 -4.085 1.00 89.00 110 VAL A CA 1
ATOM 863 C C . VAL A 1 110 ? -1.272 0.327 -5.334 1.00 89.00 110 VAL A C 1
ATOM 865 O O . VAL A 1 110 ? -0.548 0.476 -6.318 1.00 89.00 110 VAL A O 1
ATOM 868 N N . ASP A 1 111 ? -2.544 0.733 -5.320 1.00 85.19 111 ASP A N 1
ATOM 869 C CA . ASP A 1 111 ? -3.147 1.521 -6.401 1.00 85.19 111 ASP A CA 1
ATOM 870 C C . ASP A 1 111 ? -2.245 2.712 -6.781 1.00 85.19 111 ASP A C 1
ATOM 872 O O . ASP A 1 111 ? -1.878 3.522 -5.930 1.00 85.19 111 ASP A O 1
ATOM 876 N N . ALA A 1 112 ? -1.908 2.830 -8.069 1.00 74.25 112 ALA A N 1
ATOM 877 C CA . ALA A 1 112 ? -1.021 3.867 -8.602 1.00 74.25 112 ALA A CA 1
ATOM 878 C C . ALA A 1 112 ? -1.555 5.298 -8.396 1.00 74.25 112 ALA A C 1
ATOM 880 O O . ALA A 1 112 ? -0.808 6.277 -8.494 1.00 74.25 112 ALA A O 1
ATOM 881 N N . ARG A 1 113 ? -2.851 5.445 -8.091 1.00 75.06 113 ARG A N 1
ATOM 882 C CA . ARG A 1 113 ? -3.436 6.728 -7.688 1.00 75.06 113 ARG A CA 1
ATOM 883 C C . ARG A 1 113 ? -3.010 7.166 -6.285 1.00 75.06 113 ARG A C 1
ATOM 885 O O . ARG A 1 113 ? -3.255 8.312 -5.924 1.00 75.06 113 ARG A O 1
ATOM 892 N N . LEU A 1 114 ? -2.388 6.297 -5.489 1.00 81.31 114 LEU A N 1
ATOM 893 C CA . LEU A 1 114 ? -1.762 6.710 -4.243 1.00 81.31 114 LEU A CA 1
ATOM 894 C C . LEU A 1 114 ? -0.420 7.381 -4.554 1.00 81.31 114 LEU A C 1
ATOM 896 O O . LEU A 1 114 ? 0.595 6.723 -4.775 1.00 81.31 114 LEU A O 1
ATOM 900 N N . HIS A 1 115 ? -0.421 8.708 -4.540 1.00 81.25 115 HIS A N 1
ATOM 901 C CA . HIS A 1 115 ? 0.777 9.530 -4.687 1.00 81.25 115 HIS A CA 1
ATOM 902 C C . HIS A 1 115 ? 0.983 10.403 -3.450 1.00 81.25 115 HIS A C 1
ATOM 904 O O . HIS A 1 115 ? 0.029 10.920 -2.866 1.00 81.25 115 HIS A O 1
ATOM 910 N N . CYS A 1 116 ? 2.243 10.598 -3.064 1.00 81.94 116 CYS A N 1
ATOM 911 C CA . CYS A 1 116 ? 2.626 11.525 -2.010 1.00 81.94 116 CYS A CA 1
ATOM 912 C C . CYS A 1 116 ? 3.389 12.721 -2.584 1.00 81.94 116 CYS A C 1
ATOM 914 O O . CYS A 1 116 ? 4.286 12.569 -3.415 1.00 81.94 116 CYS A O 1
ATOM 916 N N . PHE A 1 117 ? 3.053 13.908 -2.084 1.00 82.69 117 PHE A N 1
ATOM 917 C CA . PHE A 1 117 ? 3.701 15.171 -2.425 1.00 82.69 117 PHE A CA 1
ATOM 918 C C . PHE A 1 117 ? 4.644 15.573 -1.292 1.00 82.69 117 PHE A C 1
ATOM 920 O O . PHE A 1 117 ? 4.337 16.455 -0.492 1.00 82.69 117 PHE A O 1
ATOM 927 N N . SER A 1 118 ? 5.766 14.871 -1.168 1.00 81.50 118 SER A N 1
ATOM 928 C CA . SER A 1 118 ? 6.766 15.166 -0.144 1.00 81.50 118 SER A CA 1
ATOM 929 C C . SER A 1 118 ? 8.140 14.664 -0.571 1.00 81.50 118 SER A C 1
ATOM 931 O O . SER A 1 118 ? 8.310 13.504 -0.951 1.00 81.50 118 SER A O 1
ATOM 933 N N . SER A 1 119 ? 9.140 15.538 -0.467 1.00 82.12 119 SER A N 1
ATOM 934 C CA . SER A 1 119 ? 10.545 15.173 -0.659 1.00 82.12 119 SER A CA 1
ATOM 935 C C . SER A 1 119 ? 11.051 14.246 0.453 1.00 82.12 119 SER A C 1
ATOM 937 O O . SER A 1 119 ? 11.906 13.398 0.191 1.00 82.12 119 SER A O 1
ATOM 939 N N . GLU A 1 120 ? 10.486 14.359 1.659 1.00 86.06 120 GLU A N 1
ATOM 940 C CA . GLU A 1 120 ? 10.873 13.592 2.850 1.00 86.06 120 GLU A CA 1
ATOM 941 C C . GLU A 1 120 ? 10.293 12.173 2.879 1.00 86.06 120 GLU A C 1
ATOM 943 O O . GLU A 1 120 ? 10.836 11.310 3.570 1.00 86.06 120 GLU A O 1
ATOM 948 N N . ALA A 1 121 ? 9.212 11.915 2.134 1.00 88.00 121 ALA A N 1
ATOM 949 C CA . ALA A 1 121 ? 8.592 10.595 2.059 1.00 88.00 121 ALA A CA 1
ATOM 950 C C . ALA A 1 121 ? 9.561 9.581 1.435 1.00 88.00 121 ALA A C 1
ATOM 952 O O . ALA A 1 121 ? 10.069 9.801 0.336 1.00 88.00 121 ALA A O 1
ATOM 953 N N . SER A 1 122 ? 9.837 8.484 2.140 1.00 89.31 122 SER A N 1
ATOM 954 C CA . SER A 1 122 ? 10.896 7.535 1.770 1.00 89.31 122 SER A CA 1
ATOM 955 C C . SER A 1 122 ? 10.361 6.138 1.467 1.00 89.31 122 SER A C 1
ATOM 957 O O . SER A 1 122 ? 10.674 5.561 0.427 1.00 89.31 122 SER A O 1
ATOM 959 N N . TYR A 1 123 ? 9.518 5.600 2.344 1.00 91.62 123 TYR A N 1
ATOM 960 C CA . TYR A 1 123 ? 9.003 4.240 2.221 1.00 91.62 123 TYR A CA 1
ATOM 961 C C . TYR A 1 123 ? 7.595 4.135 2.802 1.00 91.62 123 TYR A C 1
ATOM 963 O O . TYR A 1 123 ? 7.124 5.034 3.506 1.00 91.62 123 TYR A O 1
ATOM 971 N N . ILE A 1 124 ? 6.930 3.023 2.512 1.00 93.62 124 ILE A N 1
ATOM 972 C CA . ILE A 1 124 ? 5.649 2.658 3.104 1.00 93.62 124 ILE A CA 1
ATOM 973 C C . ILE A 1 124 ? 5.768 1.359 3.899 1.00 93.62 124 ILE A C 1
ATOM 975 O O . ILE A 1 124 ? 6.596 0.499 3.585 1.00 93.62 124 ILE A O 1
ATOM 979 N N . LYS A 1 125 ? 4.899 1.213 4.898 1.00 94.31 125 LYS A N 1
ATOM 980 C CA . LYS A 1 125 ? 4.560 -0.078 5.501 1.00 94.31 125 LYS A CA 1
ATOM 981 C C . LYS A 1 125 ? 3.064 -0.311 5.404 1.00 94.31 125 LYS A C 1
ATOM 983 O O . LYS A 1 125 ? 2.285 0.641 5.468 1.00 94.31 125 LYS A O 1
ATOM 988 N N . ILE A 1 126 ? 2.671 -1.569 5.278 1.00 93.38 126 ILE A N 1
ATOM 989 C CA . ILE A 1 126 ? 1.269 -1.974 5.277 1.00 93.38 126 ILE A CA 1
ATOM 990 C C . ILE A 1 126 ? 1.036 -2.838 6.507 1.00 93.38 126 ILE A C 1
ATOM 992 O O . ILE A 1 126 ? 1.756 -3.806 6.734 1.00 93.38 126 ILE A O 1
ATOM 996 N N . PHE A 1 127 ? 0.036 -2.460 7.291 1.00 93.56 127 PHE A N 1
ATOM 997 C CA . PHE A 1 127 ? -0.404 -3.149 8.491 1.00 93.56 127 PHE A CA 1
ATOM 998 C C . PHE A 1 127 ? -1.708 -3.891 8.213 1.00 93.56 127 PHE A C 1
ATOM 1000 O O . PHE A 1 127 ? -2.565 -3.389 7.479 1.00 93.56 127 PHE A O 1
ATOM 1007 N N . GLN A 1 128 ? -1.880 -5.060 8.822 1.00 90.31 128 GLN A N 1
ATOM 1008 C CA . GLN A 1 128 ? -3.163 -5.751 8.821 1.00 90.31 128 GLN A CA 1
ATOM 1009 C C . GLN A 1 128 ? -4.140 -5.037 9.763 1.00 90.31 128 GLN A C 1
ATOM 1011 O O . GLN A 1 128 ? -3.821 -4.743 10.916 1.00 90.31 128 GLN A O 1
ATOM 1016 N N . GLY A 1 129 ? -5.349 -4.757 9.282 1.00 85.31 129 GLY A N 1
ATOM 1017 C CA . GLY A 1 129 ? -6.365 -4.045 10.047 1.00 85.31 129 GLY A CA 1
ATOM 1018 C C . GLY A 1 129 ? -6.039 -2.564 10.252 1.00 85.31 129 GLY A C 1
ATOM 1019 O O . GLY A 1 129 ? -5.455 -1.906 9.392 1.00 85.31 129 GLY A O 1
ATOM 1020 N N . ALA A 1 130 ? -6.488 -2.018 11.384 1.00 83.06 130 ALA A N 1
ATOM 1021 C CA . ALA A 1 130 ? -6.441 -0.587 11.696 1.00 83.06 130 ALA A CA 1
ATOM 1022 C C . ALA A 1 130 ? -5.341 -0.186 12.698 1.00 83.06 130 ALA A C 1
ATOM 1024 O O . ALA A 1 130 ? -5.158 1.013 12.924 1.00 83.06 130 ALA A O 1
ATOM 1025 N N . ASP A 1 131 ? -4.661 -1.155 13.319 1.00 84.12 131 ASP A N 1
ATOM 1026 C CA . ASP A 1 131 ? -3.629 -0.899 14.324 1.00 84.12 131 ASP A CA 1
ATOM 1027 C C . ASP A 1 131 ? -2.267 -0.658 13.657 1.00 84.12 131 ASP A C 1
ATOM 1029 O O . ASP A 1 131 ? -1.709 -1.538 13.008 1.00 84.12 131 ASP A O 1
ATOM 1033 N N . ILE A 1 132 ? -1.744 0.557 13.828 1.00 85.19 132 ILE A N 1
ATOM 1034 C CA . ILE A 1 132 ? -0.428 1.002 13.337 1.00 85.19 132 ILE A CA 1
ATOM 1035 C C . ILE A 1 132 ? 0.560 1.243 14.490 1.00 85.19 132 ILE A C 1
ATOM 1037 O O . ILE A 1 132 ? 1.621 1.840 14.296 1.00 85.19 132 ILE A O 1
ATOM 1041 N N . GLY A 1 133 ? 0.172 0.875 15.715 1.00 84.94 133 GLY A N 1
ATOM 1042 C CA . GLY A 1 133 ? 0.992 1.012 16.908 1.00 84.94 133 GLY A CA 1
ATOM 1043 C C . GLY A 1 133 ? 2.081 -0.063 17.003 1.00 84.94 133 GLY A C 1
ATOM 1044 O O . GLY A 1 133 ? 2.279 -0.851 16.081 1.00 84.94 133 GLY A O 1
ATOM 1045 N N . PRO A 1 134 ? 2.783 -0.148 18.147 1.00 83.31 134 PRO A N 1
ATOM 1046 C CA . PRO A 1 134 ? 3.805 -1.174 18.387 1.00 83.31 134 PRO A CA 1
ATOM 1047 C C . PRO A 1 134 ? 3.275 -2.616 18.345 1.00 83.31 134 PRO A C 1
ATOM 1049 O O . PRO A 1 134 ? 4.059 -3.550 18.216 1.00 83.31 134 PRO A O 1
ATOM 1052 N N . THR A 1 135 ? 1.962 -2.791 18.499 1.00 87.31 135 THR A N 1
ATOM 1053 C CA . THR A 1 135 ? 1.246 -4.070 18.410 1.00 87.31 135 THR A CA 1
ATOM 1054 C C . THR A 1 135 ? 0.697 -4.355 17.013 1.00 87.31 135 THR A C 1
ATOM 1056 O O . THR A 1 135 ? 0.180 -5.447 16.785 1.00 87.31 135 THR A O 1
ATOM 1059 N N . GLY A 1 136 ? 0.811 -3.397 16.089 1.00 85.88 136 GLY A N 1
ATOM 1060 C CA . GLY A 1 136 ? 0.334 -3.526 14.722 1.00 85.88 136 GLY A CA 1
ATOM 1061 C C . GLY A 1 136 ? 1.123 -4.583 13.955 1.00 85.88 136 GLY A C 1
ATOM 1062 O O . GLY A 1 136 ? 2.355 -4.589 13.965 1.00 85.88 136 GLY A O 1
ATOM 1063 N N . HIS A 1 137 ? 0.404 -5.467 13.267 1.00 91.31 137 HIS A N 1
ATOM 1064 C CA . HIS A 1 137 ? 0.999 -6.541 12.476 1.00 91.31 137 HIS A CA 1
ATOM 1065 C C . HIS A 1 137 ? 1.369 -6.037 11.079 1.00 91.31 137 HIS A C 1
ATOM 1067 O O . HIS A 1 137 ? 0.486 -5.651 10.311 1.00 91.31 137 HIS A O 1
ATOM 1073 N N . VAL A 1 138 ? 2.665 -6.004 10.756 1.00 93.62 138 VAL A N 1
ATOM 1074 C CA . VAL A 1 138 ? 3.171 -5.531 9.459 1.00 93.62 138 VAL A CA 1
ATOM 1075 C C . VAL A 1 138 ? 3.182 -6.683 8.463 1.00 93.62 138 VAL A C 1
ATOM 1077 O O . VAL A 1 138 ? 3.804 -7.711 8.706 1.00 93.62 138 VAL A O 1
ATOM 1080 N N . ILE A 1 139 ? 2.525 -6.479 7.325 1.00 93.50 139 ILE A N 1
ATOM 1081 C CA . ILE A 1 139 ? 2.387 -7.485 6.265 1.00 93.50 139 ILE A CA 1
ATOM 1082 C C . ILE A 1 139 ? 3.205 -7.156 5.019 1.00 93.50 139 ILE A C 1
ATOM 1084 O O . ILE A 1 139 ? 3.313 -7.992 4.126 1.00 93.50 139 ILE A O 1
ATOM 1088 N N . SER A 1 140 ? 3.718 -5.928 4.902 1.00 93.06 140 SER A N 1
ATOM 1089 C CA . SER A 1 140 ? 4.554 -5.515 3.775 1.00 93.06 140 SER A CA 1
ATOM 1090 C C . SER A 1 140 ? 5.961 -6.081 3.907 1.00 93.06 140 SER A C 1
ATOM 1092 O O . SER A 1 140 ? 6.545 -6.044 4.987 1.00 93.06 140 SER A O 1
ATOM 1094 N N . ALA A 1 141 ? 6.528 -6.546 2.798 1.00 90.19 141 ALA A N 1
ATOM 1095 C CA . ALA A 1 141 ? 7.887 -7.058 2.747 1.00 90.19 141 ALA A CA 1
ATOM 1096 C C . ALA A 1 141 ? 8.575 -6.797 1.405 1.00 90.19 141 ALA A C 1
ATOM 1098 O O . ALA A 1 141 ? 7.943 -6.652 0.359 1.00 90.19 141 ALA A O 1
ATOM 1099 N N . MET A 1 142 ? 9.901 -6.788 1.454 1.00 88.44 142 MET A N 1
ATOM 1100 C CA . MET A 1 142 ? 10.817 -6.759 0.325 1.00 88.44 142 MET A CA 1
ATOM 1101 C C . MET A 1 142 ? 11.734 -7.975 0.410 1.00 88.44 142 MET A C 1
ATOM 1103 O O . MET A 1 142 ? 12.314 -8.259 1.464 1.00 88.44 142 MET A O 1
ATOM 1107 N N . PHE A 1 143 ? 11.872 -8.672 -0.714 1.00 83.81 143 PHE A N 1
ATOM 1108 C CA . PHE A 1 143 ? 12.727 -9.843 -0.863 1.00 83.81 143 PHE A CA 1
ATOM 1109 C C . PHE A 1 143 ? 13.833 -9.567 -1.888 1.00 83.81 143 PHE A C 1
ATOM 1111 O O . PHE A 1 143 ? 13.645 -8.800 -2.830 1.00 83.81 143 PHE A O 1
ATOM 1118 N N . ASP A 1 144 ? 14.985 -10.201 -1.686 1.00 77.81 144 ASP A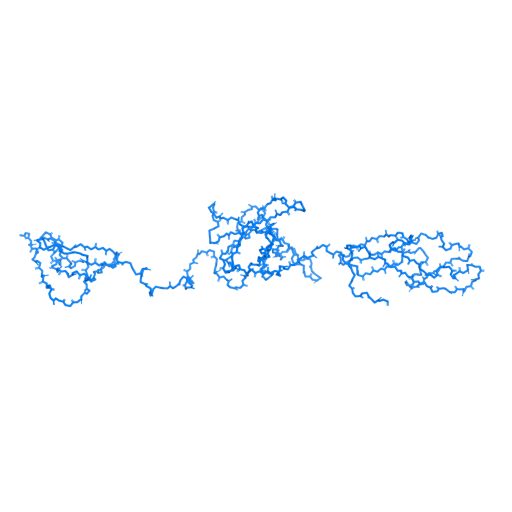 N 1
ATOM 1119 C CA . ASP A 1 144 ? 16.092 -10.273 -2.646 1.00 77.81 144 ASP A CA 1
ATOM 1120 C C . ASP A 1 144 ? 15.739 -11.172 -3.856 1.00 77.81 144 ASP A C 1
ATOM 1122 O O . ASP A 1 144 ? 14.838 -12.006 -3.781 1.00 77.81 144 ASP A O 1
ATOM 1126 N N . ASN A 1 145 ? 16.517 -11.091 -4.938 1.00 74.31 145 ASN A N 1
ATOM 1127 C CA . ASN A 1 145 ? 16.523 -12.005 -6.083 1.00 74.31 145 ASN A CA 1
ATOM 1128 C C . ASN A 1 145 ? 16.705 -13.485 -5.691 1.00 74.31 145 ASN A C 1
ATOM 1130 O O . ASN A 1 145 ? 16.372 -14.368 -6.479 1.00 74.31 145 ASN A O 1
ATOM 1134 N N . MET A 1 146 ? 17.226 -13.772 -4.493 1.00 74.00 146 MET A N 1
ATOM 1135 C CA . MET A 1 146 ? 17.317 -15.123 -3.923 1.00 74.00 146 MET A CA 1
ATOM 1136 C C . MET A 1 146 ? 16.121 -15.498 -3.022 1.00 74.00 146 MET A C 1
ATOM 1138 O O . MET A 1 146 ? 16.195 -16.491 -2.302 1.00 74.00 146 MET A O 1
ATOM 1142 N N . ASN A 1 147 ? 15.023 -14.730 -3.042 1.00 72.31 147 ASN A N 1
ATOM 1143 C CA . ASN A 1 147 ? 13.831 -14.899 -2.193 1.00 72.31 147 ASN A CA 1
ATOM 1144 C C . ASN A 1 147 ? 14.119 -14.860 -0.680 1.00 72.31 147 ASN A C 1
ATOM 1146 O O . ASN A 1 147 ? 13.401 -15.458 0.121 1.00 72.31 147 ASN A O 1
ATOM 1150 N N . VAL A 1 148 ? 15.158 -14.133 -0.268 1.00 79.25 148 VAL A N 1
ATOM 1151 C CA . VAL A 1 148 ? 15.475 -13.899 1.147 1.00 79.25 148 VAL A CA 1
ATOM 1152 C C . VAL A 1 148 ? 14.828 -12.594 1.600 1.00 79.25 148 VAL A C 1
ATOM 1154 O O . VAL A 1 148 ? 14.925 -11.582 0.906 1.00 79.25 148 VAL A O 1
ATOM 1157 N N . PHE A 1 149 ? 14.174 -12.614 2.761 1.00 84.94 149 PHE A N 1
ATOM 1158 C CA . PHE A 1 149 ? 13.572 -11.430 3.375 1.00 84.94 149 PHE A CA 1
ATOM 1159 C C . PHE A 1 149 ? 14.642 -10.365 3.666 1.00 84.94 149 PHE A C 1
ATOM 1161 O O . PHE A 1 149 ? 15.627 -10.653 4.346 1.00 84.94 149 PHE A O 1
ATOM 1168 N N . GLN A 1 150 ? 14.445 -9.140 3.175 1.00 87.19 150 GLN A N 1
ATOM 1169 C CA . GLN A 1 150 ? 15.343 -8.011 3.441 1.00 87.19 150 GLN A CA 1
ATOM 1170 C C . GLN A 1 150 ? 14.754 -7.012 4.433 1.00 87.19 150 GLN A C 1
ATOM 1172 O O . GLN A 1 150 ? 15.441 -6.557 5.347 1.00 87.19 150 GLN A O 1
ATOM 1177 N N . SER A 1 151 ? 13.504 -6.604 4.217 1.00 89.31 151 SER A N 1
ATOM 1178 C CA . SER A 1 151 ? 12.897 -5.509 4.968 1.00 89.31 151 SER A CA 1
ATOM 1179 C C . SER A 1 151 ? 11.381 -5.548 4.874 1.00 89.31 151 SER A C 1
ATOM 1181 O O . SER A 1 151 ? 10.832 -6.085 3.923 1.00 89.31 151 SER A O 1
ATOM 1183 N N . GLU A 1 152 ? 10.710 -4.901 5.819 1.00 91.81 152 GLU A N 1
ATOM 1184 C CA . GLU A 1 152 ? 9.269 -4.634 5.762 1.00 91.81 152 GLU A CA 1
ATOM 1185 C C . GLU A 1 152 ? 8.926 -3.366 4.961 1.00 91.81 152 GLU A C 1
ATOM 1187 O O . GLU A 1 152 ? 7.758 -3.064 4.713 1.00 91.81 152 GLU A O 1
ATOM 1192 N N . ASN A 1 153 ? 9.948 -2.582 4.608 1.00 91.88 153 ASN A N 1
ATOM 1193 C CA . ASN A 1 153 ? 9.803 -1.259 4.018 1.00 91.88 153 ASN A CA 1
ATOM 1194 C C . ASN A 1 153 ? 9.716 -1.365 2.496 1.00 91.88 153 ASN A C 1
ATOM 1196 O O . ASN A 1 153 ? 10.708 -1.696 1.846 1.00 91.88 153 ASN A O 1
ATOM 1200 N N . ILE A 1 154 ? 8.567 -1.011 1.922 1.00 91.12 154 ILE A N 1
ATOM 1201 C CA . ILE A 1 154 ? 8.426 -0.889 0.466 1.00 91.12 154 ILE A CA 1
ATOM 1202 C C . ILE A 1 154 ? 8.859 0.530 0.067 1.00 91.12 154 ILE A C 1
ATOM 1204 O O . ILE A 1 154 ? 8.303 1.501 0.589 1.00 91.12 154 ILE A O 1
ATOM 1208 N N . PRO A 1 155 ? 9.851 0.698 -0.823 1.00 90.19 155 PRO A N 1
ATOM 1209 C CA . PRO A 1 155 ? 10.360 2.016 -1.179 1.00 90.19 155 PRO A CA 1
ATOM 1210 C C . PRO A 1 155 ? 9.338 2.828 -1.983 1.00 90.19 155 PRO A C 1
ATOM 1212 O O . PRO A 1 155 ? 8.539 2.290 -2.752 1.00 90.19 155 PRO A O 1
ATOM 1215 N N . LEU A 1 156 ? 9.396 4.151 -1.835 1.00 87.75 156 LEU A N 1
ATOM 1216 C CA . LEU A 1 156 ? 8.688 5.080 -2.708 1.00 87.75 156 LEU A CA 1
ATOM 1217 C C . LEU A 1 156 ? 9.576 5.454 -3.895 1.00 87.75 156 LEU A C 1
ATOM 1219 O O . LEU A 1 156 ? 10.705 5.914 -3.724 1.00 87.75 156 LEU A O 1
ATOM 1223 N N . THR A 1 157 ? 9.040 5.313 -5.102 1.00 82.75 157 THR A N 1
ATOM 1224 C CA . THR A 1 157 ? 9.705 5.713 -6.345 1.00 82.75 157 THR A CA 1
ATOM 1225 C C . THR A 1 157 ? 9.131 7.018 -6.861 1.00 82.75 157 THR A C 1
ATOM 1227 O O . THR A 1 157 ? 7.921 7.242 -6.818 1.00 82.75 157 THR A O 1
ATOM 1230 N N . THR A 1 158 ? 9.996 7.885 -7.370 1.00 79.50 158 THR A N 1
ATOM 1231 C CA . THR A 1 158 ? 9.592 9.147 -7.986 1.00 79.50 158 THR A CA 1
ATOM 1232 C C . THR A 1 158 ? 8.751 8.894 -9.235 1.00 79.50 158 THR A C 1
ATOM 1234 O O . THR A 1 158 ? 9.169 8.161 -10.131 1.00 79.50 158 THR A O 1
ATOM 1237 N N . VAL A 1 159 ? 7.578 9.524 -9.313 1.00 70.25 159 VAL A N 1
ATOM 1238 C CA . VAL A 1 159 ? 6.729 9.475 -10.508 1.00 70.25 159 VAL A CA 1
ATOM 1239 C C . VAL A 1 159 ? 7.216 10.557 -11.466 1.00 70.25 159 VAL A C 1
ATOM 1241 O O . VAL A 1 159 ? 7.004 11.750 -11.240 1.00 70.25 159 VAL A O 1
ATOM 1244 N N . GLY A 1 160 ? 7.919 10.138 -12.517 1.00 60.16 160 GLY A N 1
ATOM 1245 C CA . GLY A 1 160 ? 8.397 11.039 -13.560 1.00 60.16 160 GLY A CA 1
ATOM 1246 C C . GLY A 1 160 ? 7.242 11.603 -14.387 1.00 60.16 160 GLY A C 1
ATOM 1247 O O . GLY A 1 160 ? 6.339 10.872 -14.787 1.00 60.16 160 GLY A O 1
ATOM 1248 N N . ILE A 1 161 ? 7.291 12.904 -14.665 1.00 57.31 161 ILE A N 1
ATOM 1249 C CA . ILE A 1 161 ? 6.503 13.542 -15.724 1.00 57.31 161 ILE A CA 1
ATOM 1250 C C . ILE A 1 161 ? 7.495 13.862 -16.845 1.00 57.31 161 ILE A C 1
ATOM 1252 O O . ILE A 1 161 ? 8.614 14.292 -16.563 1.00 57.31 161 ILE A O 1
ATOM 1256 N N . HIS A 1 162 ? 7.112 13.628 -18.101 1.00 47.00 162 HIS A N 1
ATOM 1257 C CA . HIS A 1 162 ? 7.922 14.022 -19.255 1.00 47.00 162 HIS A CA 1
ATOM 1258 C C . HIS A 1 162 ? 8.221 15.534 -19.179 1.00 47.00 162 HIS A C 1
ATOM 1260 O O . HIS A 1 162 ? 7.321 16.318 -18.883 1.00 47.00 162 HIS A O 1
ATOM 1266 N N . ASP A 1 163 ? 9.478 15.924 -19.395 1.00 55.44 163 ASP A N 1
ATOM 1267 C CA . ASP A 1 163 ? 9.971 17.313 -19.452 1.00 55.44 163 ASP A CA 1
ATOM 1268 C C . ASP A 1 163 ? 10.088 18.135 -18.152 1.00 55.44 163 ASP A C 1
ATOM 1270 O O . ASP A 1 163 ? 10.425 19.319 -18.215 1.00 55.44 163 ASP A O 1
ATOM 1274 N N . ILE A 1 164 ? 9.906 17.554 -16.957 1.00 59.53 164 ILE A N 1
ATOM 1275 C CA . ILE A 1 164 ? 10.217 18.252 -15.691 1.00 59.53 164 ILE A CA 1
ATOM 1276 C C . ILE A 1 164 ? 10.915 17.304 -14.714 1.00 59.53 164 ILE A C 1
ATOM 1278 O O . ILE A 1 164 ? 10.413 16.218 -14.422 1.00 59.53 164 ILE A O 1
ATOM 1282 N N . THR A 1 165 ? 12.036 17.742 -14.129 1.00 58.53 165 THR A N 1
ATOM 1283 C CA . THR A 1 165 ? 12.694 17.050 -13.009 1.00 58.53 165 THR A CA 1
ATOM 1284 C C . THR A 1 165 ? 11.814 17.134 -11.761 1.00 58.53 165 THR A C 1
ATOM 1286 O O . THR A 1 165 ? 11.971 18.006 -10.908 1.00 58.53 165 THR A O 1
ATOM 1289 N N . ASN A 1 166 ? 10.834 16.244 -11.663 1.00 57.66 166 ASN A N 1
ATOM 1290 C CA . ASN A 1 166 ? 9.983 16.131 -10.495 1.00 57.66 166 ASN A CA 1
ATOM 1291 C C . ASN A 1 166 ? 10.702 15.293 -9.436 1.00 57.66 166 ASN A C 1
ATOM 1293 O O . ASN A 1 166 ? 10.899 14.106 -9.643 1.00 57.66 166 ASN A O 1
ATOM 1297 N N . LEU A 1 167 ? 11.117 15.896 -8.320 1.00 62.59 167 LEU A N 1
ATOM 1298 C CA . LEU A 1 167 ? 11.770 15.184 -7.206 1.00 62.59 167 LEU A CA 1
ATOM 1299 C C . LEU A 1 167 ? 10.822 14.921 -6.023 1.00 62.59 167 LEU A C 1
ATOM 1301 O O . LEU A 1 167 ? 11.212 14.264 -5.056 1.00 62.59 167 LEU A O 1
ATOM 1305 N N . SER A 1 168 ? 9.592 15.441 -6.080 1.00 71.44 168 SER A N 1
ATOM 1306 C CA . SER A 1 168 ? 8.718 15.561 -4.904 1.00 71.44 168 SER A CA 1
ATOM 1307 C C . SER A 1 168 ? 7.426 14.752 -4.995 1.00 71.44 168 SER A C 1
ATOM 1309 O O . SER A 1 168 ? 6.776 14.566 -3.968 1.00 71.44 168 SER A O 1
ATOM 1311 N N . ILE A 1 169 ? 7.046 14.270 -6.184 1.00 81.19 169 ILE A N 1
ATOM 1312 C CA . ILE A 1 169 ? 5.920 13.343 -6.347 1.00 81.19 169 ILE A CA 1
ATOM 1313 C C . ILE A 1 169 ? 6.457 11.918 -6.361 1.00 81.19 169 ILE A C 1
ATOM 1315 O O . ILE A 1 169 ? 7.240 11.551 -7.239 1.00 81.19 169 ILE A O 1
ATOM 1319 N N . LYS A 1 170 ? 6.018 11.104 -5.402 1.00 84.75 170 LYS A N 1
ATOM 1320 C CA . LYS A 1 170 ? 6.408 9.694 -5.310 1.00 84.75 170 LYS A CA 1
ATOM 1321 C C . LYS A 1 170 ? 5.181 8.797 -5.201 1.00 84.75 170 LYS A C 1
ATOM 1323 O O . LYS A 1 170 ? 4.148 9.216 -4.679 1.00 84.75 170 LYS A O 1
ATOM 1328 N N . ALA A 1 171 ? 5.313 7.571 -5.685 1.00 86.00 171 ALA A N 1
ATOM 1329 C CA . ALA A 1 171 ? 4.324 6.510 -5.564 1.00 86.00 171 ALA A CA 1
ATOM 1330 C C . ALA A 1 171 ? 4.989 5.239 -5.010 1.00 86.00 171 ALA A C 1
ATOM 1332 O O . ALA A 1 171 ? 6.200 5.061 -5.187 1.00 86.00 171 ALA A O 1
ATOM 1333 N N . PRO A 1 172 ? 4.232 4.363 -4.331 1.00 88.12 172 PRO A N 1
ATOM 1334 C CA . PRO A 1 172 ? 4.729 3.065 -3.891 1.00 88.12 172 PRO A CA 1
ATOM 1335 C C . PRO A 1 172 ? 5.280 2.231 -5.041 1.00 88.12 172 PRO A C 1
ATOM 1337 O O . PRO A 1 172 ? 4.625 2.077 -6.072 1.00 88.12 172 PRO A O 1
ATOM 1340 N N . ALA A 1 173 ? 6.470 1.668 -4.840 1.00 86.19 173 ALA A N 1
ATOM 1341 C CA . ALA A 1 173 ? 6.959 0.592 -5.685 1.00 86.19 173 ALA A CA 1
ATOM 1342 C C . ALA A 1 173 ? 6.158 -0.695 -5.439 1.00 86.19 173 ALA A C 1
ATOM 1344 O O . ALA A 1 173 ? 5.376 -0.808 -4.490 1.00 86.19 173 ALA A O 1
ATOM 1345 N N . LEU A 1 174 ? 6.403 -1.697 -6.279 1.00 86.75 174 LEU A N 1
ATOM 1346 C CA . LEU A 1 174 ? 5.965 -3.053 -5.986 1.00 86.75 174 LEU A CA 1
ATOM 1347 C C . LEU A 1 174 ? 6.682 -3.604 -4.763 1.00 86.75 174 LEU A C 1
ATOM 1349 O O . LEU A 1 174 ? 7.874 -3.369 -4.562 1.00 86.75 174 LEU A O 1
ATOM 1353 N N . GLY A 1 175 ? 5.945 -4.393 -3.996 1.00 88.75 175 GLY A N 1
ATOM 1354 C CA . GLY A 1 175 ? 6.486 -5.147 -2.885 1.00 88.75 175 GLY A CA 1
ATOM 1355 C C . GLY A 1 175 ? 5.872 -6.531 -2.820 1.00 88.75 175 GLY A C 1
ATOM 1356 O O . GLY A 1 175 ? 5.289 -7.046 -3.779 1.00 88.75 175 GLY A O 1
ATOM 1357 N N . PHE A 1 176 ? 6.008 -7.128 -1.651 1.00 91.06 176 PHE A N 1
ATOM 1358 C CA . PHE A 1 176 ? 5.462 -8.431 -1.343 1.00 91.06 176 PHE A CA 1
ATOM 1359 C C . PHE A 1 176 ? 4.642 -8.372 -0.061 1.00 91.06 176 PHE A C 1
ATOM 1361 O O . PHE A 1 176 ? 4.793 -7.452 0.748 1.00 91.06 176 PHE A O 1
ATOM 1368 N N . SER A 1 177 ? 3.789 -9.372 0.122 1.00 91.50 177 SER A N 1
ATOM 1369 C CA . SER A 1 177 ? 3.128 -9.645 1.385 1.00 91.50 177 SER A CA 1
ATOM 1370 C C . SER A 1 177 ? 3.648 -10.934 2.007 1.00 91.50 177 SER A C 1
ATOM 1372 O O . SER A 1 177 ? 3.879 -11.926 1.309 1.00 91.50 177 SER A O 1
ATOM 1374 N N . THR A 1 178 ? 3.847 -10.912 3.323 1.00 91.19 178 THR A N 1
ATOM 1375 C CA . THR A 1 178 ? 4.207 -12.095 4.120 1.00 91.19 178 THR A CA 1
ATOM 1376 C C . THR A 1 178 ? 3.015 -12.994 4.403 1.00 91.19 178 THR A C 1
ATOM 1378 O O . THR A 1 178 ? 3.190 -14.197 4.578 1.00 91.19 178 THR A O 1
ATOM 1381 N N . ASP A 1 179 ? 1.812 -12.428 4.414 1.00 90.56 179 ASP A N 1
ATOM 1382 C CA . ASP A 1 179 ? 0.598 -13.126 4.805 1.00 90.56 179 ASP A CA 1
ATOM 1383 C C . ASP A 1 179 ? -0.345 -13.305 3.625 1.00 90.56 179 ASP A C 1
ATOM 1385 O O . ASP A 1 179 ? -0.385 -12.508 2.686 1.00 90.56 179 ASP A O 1
ATOM 1389 N N . LEU A 1 180 ? -1.116 -14.388 3.682 1.00 88.62 180 LEU A N 1
ATOM 1390 C CA . LEU A 1 180 ? -2.178 -14.627 2.722 1.00 88.62 180 LEU A CA 1
ATOM 1391 C C . LEU A 1 180 ? -3.373 -13.751 3.104 1.00 88.62 180 LEU A C 1
ATOM 1393 O O . LEU A 1 180 ? -4.035 -14.014 4.106 1.00 88.62 180 LEU A O 1
ATOM 1397 N N . LEU A 1 181 ? -3.632 -12.724 2.301 1.00 88.62 181 LEU A N 1
ATOM 1398 C CA . LEU A 1 181 ? -4.774 -11.832 2.477 1.00 88.62 181 LEU A CA 1
ATOM 1399 C C . LEU A 1 181 ? -5.963 -12.311 1.643 1.00 88.62 181 LEU A C 1
ATOM 1401 O O . LEU A 1 181 ? -5.796 -12.736 0.495 1.00 88.62 181 LEU A O 1
ATOM 1405 N N . ALA A 1 182 ? -7.159 -12.222 2.215 1.00 88.00 182 ALA A N 1
ATOM 1406 C CA . ALA A 1 182 ? -8.403 -12.486 1.515 1.00 88.00 182 ALA A CA 1
ATOM 1407 C C . ALA A 1 182 ? -8.918 -11.230 0.801 1.00 88.00 182 ALA A C 1
ATOM 1409 O O . ALA A 1 182 ? -8.545 -10.093 1.102 1.00 88.00 182 ALA A O 1
ATOM 1410 N N . ASP A 1 183 ? -9.806 -11.448 -0.165 1.00 85.69 183 ASP A N 1
ATOM 1411 C CA . ASP A 1 183 ? -10.515 -10.354 -0.812 1.00 85.69 183 ASP A CA 1
ATOM 1412 C C . ASP A 1 183 ? -11.386 -9.615 0.212 1.00 85.69 183 ASP A C 1
ATOM 1414 O O . ASP A 1 183 ? -12.104 -10.240 0.993 1.00 85.69 183 ASP A O 1
ATOM 1418 N N . ASN A 1 184 ? -11.351 -8.287 0.171 1.00 83.75 184 ASN A N 1
ATOM 1419 C CA . ASN A 1 184 ? -12.016 -7.379 1.106 1.00 83.75 184 ASN A CA 1
ATOM 1420 C C . ASN A 1 184 ? -11.402 -7.272 2.512 1.00 83.75 184 ASN A C 1
ATOM 1422 O O . ASN A 1 184 ? -11.976 -6.595 3.368 1.00 83.75 184 ASN A O 1
ATOM 1426 N N . ASP A 1 185 ? -10.217 -7.844 2.751 1.00 87.38 185 ASP A N 1
ATOM 1427 C CA . ASP A 1 185 ? -9.507 -7.624 4.012 1.00 87.38 185 ASP A CA 1
ATOM 1428 C C . ASP A 1 185 ? -9.128 -6.146 4.190 1.00 87.38 185 ASP A C 1
ATOM 1430 O O . ASP A 1 185 ? -8.661 -5.471 3.264 1.00 87.38 185 ASP A O 1
ATOM 1434 N N . LEU A 1 186 ? -9.310 -5.639 5.411 1.00 87.12 186 LEU A N 1
ATOM 1435 C CA . LEU A 1 186 ? -8.918 -4.282 5.778 1.00 87.12 186 LEU A CA 1
ATOM 1436 C C . LEU A 1 186 ? -7.415 -4.229 6.058 1.00 87.12 186 LEU A C 1
ATOM 1438 O O . LEU A 1 186 ? -6.903 -4.956 6.911 1.00 87.12 186 LEU A O 1
ATOM 1442 N N . VAL A 1 187 ? -6.724 -3.296 5.411 1.00 90.00 187 VAL A N 1
ATOM 1443 C CA . VAL A 1 187 ? -5.303 -3.015 5.646 1.00 90.00 187 VAL A CA 1
ATOM 1444 C C . VAL A 1 187 ? -5.066 -1.517 5.800 1.00 90.00 187 VAL A C 1
ATOM 1446 O O . VAL A 1 187 ? -5.795 -0.694 5.249 1.00 90.00 187 VAL A O 1
ATOM 1449 N N . THR A 1 188 ? -4.026 -1.133 6.534 1.00 90.06 188 THR A N 1
ATOM 1450 C CA . THR A 1 188 ? -3.628 0.271 6.684 1.00 90.06 188 THR A CA 1
ATOM 1451 C C . THR A 1 188 ? -2.241 0.488 6.107 1.00 90.06 188 THR A C 1
ATOM 1453 O O . THR A 1 188 ? -1.265 -0.075 6.589 1.00 90.06 188 THR A O 1
ATOM 1456 N N . CYS A 1 189 ? -2.130 1.338 5.090 1.00 90.44 189 CYS A N 1
ATOM 1457 C CA . CYS A 1 189 ? -0.845 1.776 4.562 1.00 90.44 189 CYS A CA 1
ATOM 1458 C C . CYS A 1 189 ? -0.402 3.057 5.245 1.00 90.44 189 CYS A C 1
ATOM 1460 O O . CYS A 1 189 ? -1.156 4.028 5.328 1.00 90.44 189 CYS A O 1
ATOM 1462 N N . VAL A 1 190 ? 0.851 3.073 5.676 1.00 91.25 190 VAL A N 1
ATOM 1463 C CA . VAL A 1 190 ? 1.472 4.196 6.362 1.00 91.25 190 VAL A CA 1
ATOM 1464 C C . VAL A 1 190 ? 2.711 4.613 5.590 1.00 91.25 190 VAL A C 1
ATOM 1466 O O . VAL A 1 190 ? 3.577 3.795 5.290 1.00 91.25 190 VAL A O 1
ATOM 1469 N N . ILE A 1 191 ? 2.777 5.896 5.255 1.00 91.75 191 ILE A N 1
ATOM 1470 C CA . ILE A 1 191 ? 3.904 6.535 4.590 1.00 91.75 191 ILE A CA 1
ATOM 1471 C C . ILE A 1 191 ? 4.828 7.115 5.655 1.00 91.75 191 ILE A C 1
ATOM 1473 O O . ILE A 1 191 ? 4.392 7.902 6.501 1.00 91.75 191 ILE A O 1
ATOM 1477 N N . TYR A 1 192 ? 6.106 6.765 5.567 1.00 92.69 192 TYR A N 1
ATOM 1478 C CA . TYR A 1 192 ? 7.141 7.189 6.498 1.00 92.69 192 TYR A CA 1
ATOM 1479 C C . TYR A 1 192 ? 8.170 8.105 5.839 1.00 92.69 192 TYR A C 1
ATOM 1481 O O . TYR A 1 192 ? 8.472 8.003 4.643 1.00 92.69 192 TYR A O 1
ATOM 1489 N N . SER A 1 193 ? 8.747 8.986 6.652 1.00 92.19 193 SER A N 1
ATOM 1490 C CA . SER A 1 193 ? 9.950 9.735 6.304 1.00 92.19 193 SER A CA 1
ATOM 1491 C C . SER A 1 193 ? 11.211 8.864 6.404 1.00 92.19 193 SER A C 1
ATOM 1493 O O . SER A 1 193 ? 11.202 7.777 6.985 1.00 92.19 193 SER A O 1
ATOM 1495 N N . SER A 1 194 ? 12.345 9.371 5.913 1.00 87.75 194 SER A N 1
ATOM 1496 C CA . SER A 1 194 ? 13.665 8.754 6.140 1.00 87.75 194 SER A CA 1
ATOM 1497 C C . SER A 1 194 ? 14.078 8.685 7.619 1.00 87.75 194 SER A C 1
ATOM 1499 O O . SER A 1 194 ? 14.948 7.894 7.975 1.00 87.75 194 SER A O 1
ATOM 1501 N N . THR A 1 195 ? 13.447 9.482 8.487 1.00 89.06 195 THR A N 1
ATOM 1502 C CA . THR A 1 195 ? 13.654 9.497 9.944 1.00 89.06 195 THR A CA 1
ATOM 1503 C C . THR A 1 195 ? 12.642 8.636 10.705 1.00 89.06 195 THR A C 1
ATOM 1505 O O . THR A 1 195 ? 12.574 8.717 11.930 1.00 89.06 195 THR A O 1
ATOM 1508 N N . ASN A 1 196 ? 11.868 7.799 10.001 1.00 86.88 196 ASN A N 1
ATOM 1509 C CA . ASN A 1 196 ? 10.805 6.944 10.546 1.00 86.88 196 ASN A CA 1
ATOM 1510 C C . ASN A 1 196 ? 9.630 7.714 11.176 1.00 86.88 196 ASN A C 1
ATOM 1512 O O . ASN A 1 196 ? 8.877 7.153 11.972 1.00 86.88 196 ASN A O 1
ATOM 1516 N N . ALA A 1 197 ? 9.437 8.984 10.816 1.00 88.44 197 ALA A N 1
ATOM 1517 C CA . ALA A 1 197 ? 8.247 9.728 11.211 1.00 88.44 197 ALA A CA 1
ATOM 1518 C C . ALA A 1 197 ? 7.065 9.340 10.313 1.00 88.44 197 ALA A C 1
ATOM 1520 O O . ALA A 1 197 ? 7.216 9.229 9.096 1.00 88.44 197 ALA A O 1
ATOM 1521 N N . VAL A 1 198 ? 5.885 9.156 10.907 1.00 89.88 198 VAL A N 1
ATOM 1522 C CA . VAL A 1 198 ? 4.642 8.920 10.160 1.00 89.88 198 VAL A CA 1
ATOM 1523 C C . VAL A 1 198 ? 4.225 10.223 9.482 1.00 89.88 198 VAL A C 1
ATOM 1525 O O . VAL A 1 198 ? 3.935 11.207 10.158 1.00 89.88 198 VAL A O 1
ATOM 1528 N N . LEU A 1 199 ? 4.191 10.227 8.150 1.00 87.56 199 LEU A N 1
ATOM 1529 C CA . LEU A 1 199 ? 3.767 11.383 7.354 1.00 87.56 199 LEU A CA 1
ATOM 1530 C C . LEU A 1 199 ? 2.284 11.308 6.998 1.00 87.56 199 LEU A C 1
ATOM 1532 O O . LEU A 1 199 ? 1.580 12.315 7.010 1.00 87.56 199 LEU A O 1
ATOM 1536 N N . TYR A 1 200 ? 1.812 10.112 6.655 1.00 85.94 200 TYR A N 1
ATOM 1537 C CA . TYR A 1 200 ? 0.441 9.890 6.216 1.00 85.94 200 TYR A CA 1
ATOM 1538 C C . TYR A 1 200 ? 0.026 8.444 6.473 1.00 85.94 200 TYR A C 1
ATOM 1540 O O . TYR A 1 200 ? 0.854 7.542 6.395 1.00 85.94 200 TYR A O 1
ATOM 1548 N N . ALA A 1 201 ? -1.255 8.217 6.749 1.00 87.31 201 ALA A N 1
ATOM 1549 C CA . ALA A 1 201 ? -1.823 6.885 6.894 1.00 87.31 201 ALA A CA 1
ATOM 1550 C C . ALA A 1 201 ? -3.196 6.828 6.219 1.00 87.31 201 ALA A C 1
ATOM 1552 O O . ALA A 1 201 ? -4.029 7.717 6.423 1.00 87.31 201 ALA A O 1
ATOM 1553 N N . ALA A 1 202 ? -3.428 5.774 5.441 1.00 84.81 202 ALA A N 1
ATOM 1554 C CA . ALA A 1 202 ? -4.684 5.514 4.755 1.00 84.81 202 ALA A CA 1
ATOM 1555 C C . ALA A 1 202 ? -5.105 4.058 4.934 1.00 84.81 202 ALA A C 1
ATOM 1557 O O . ALA A 1 202 ? -4.306 3.137 4.753 1.00 84.81 202 ALA A O 1
ATOM 1558 N N . ARG A 1 203 ? -6.386 3.860 5.249 1.00 85.25 203 ARG A N 1
ATOM 1559 C CA . ARG A 1 203 ? -7.017 2.541 5.222 1.00 85.25 203 ARG A CA 1
ATOM 1560 C C . ARG A 1 203 ? -7.393 2.180 3.793 1.00 85.25 203 ARG A C 1
ATOM 1562 O O . ARG A 1 203 ? -7.931 3.017 3.069 1.00 85.25 203 ARG A O 1
ATOM 1569 N N . MET A 1 204 ? -7.107 0.944 3.417 1.00 85.62 204 MET A N 1
ATOM 1570 C CA . MET A 1 204 ? -7.355 0.372 2.102 1.00 85.62 204 MET A CA 1
ATOM 1571 C C . MET A 1 204 ? -7.993 -1.006 2.239 1.00 85.62 204 MET A C 1
ATOM 1573 O O . MET A 1 204 ? -7.923 -1.643 3.290 1.00 85.62 204 MET A O 1
ATOM 1577 N N . ILE A 1 205 ? -8.596 -1.453 1.146 1.00 87.25 205 ILE A N 1
ATOM 1578 C CA . ILE A 1 205 ? -9.199 -2.776 1.031 1.00 87.25 205 ILE A CA 1
ATOM 1579 C C . ILE A 1 205 ? -8.328 -3.624 0.104 1.00 87.25 205 ILE A C 1
ATOM 1581 O O . ILE A 1 205 ? -7.841 -3.133 -0.925 1.00 87.25 205 ILE A O 1
ATOM 1585 N N . VAL A 1 206 ? -8.114 -4.881 0.481 1.00 89.38 206 VAL A N 1
ATOM 1586 C CA . VAL A 1 206 ? -7.402 -5.859 -0.341 1.00 89.38 206 VAL A CA 1
ATOM 1587 C C . VAL A 1 206 ? -8.296 -6.330 -1.481 1.00 89.38 206 VAL A C 1
ATOM 1589 O O . VAL A 1 206 ? -9.449 -6.697 -1.275 1.00 89.38 206 VAL A O 1
ATOM 1592 N N . MET A 1 207 ? -7.734 -6.346 -2.684 1.00 88.50 207 MET A N 1
ATOM 1593 C CA . MET A 1 207 ? -8.314 -6.965 -3.863 1.00 88.50 207 MET A CA 1
ATOM 1594 C C . MET A 1 207 ? -7.382 -8.070 -4.347 1.00 88.50 207 MET A C 1
ATOM 1596 O O . MET A 1 207 ? -6.240 -7.813 -4.741 1.00 88.50 207 MET A O 1
ATOM 1600 N N . THR A 1 208 ? -7.867 -9.303 -4.333 1.00 86.88 208 THR A N 1
ATOM 1601 C CA . THR A 1 208 ? -7.086 -10.439 -4.832 1.00 86.88 208 THR A CA 1
ATOM 1602 C C . THR A 1 208 ? -7.136 -10.476 -6.357 1.00 86.88 208 THR A C 1
ATOM 1604 O O . THR A 1 208 ? -8.202 -10.443 -6.970 1.00 86.88 208 THR A O 1
ATOM 1607 N N . THR A 1 209 ? -5.973 -10.488 -7.002 1.00 83.00 209 THR A N 1
ATOM 1608 C CA . THR A 1 209 ? -5.871 -10.480 -8.465 1.00 83.00 209 THR A CA 1
ATOM 1609 C C . THR A 1 209 ? -4.572 -11.130 -8.920 1.00 83.00 209 THR A C 1
ATOM 1611 O O . THR A 1 209 ? -3.528 -10.961 -8.301 1.00 83.00 209 THR A O 1
ATOM 1614 N N . ASN A 1 210 ? -4.620 -11.846 -10.043 1.00 73.62 210 ASN A N 1
ATOM 1615 C CA . ASN A 1 210 ? -3.424 -12.331 -10.738 1.00 73.62 210 ASN A CA 1
ATOM 1616 C C . ASN A 1 210 ? -2.747 -11.230 -11.576 1.00 73.62 210 ASN A C 1
ATOM 1618 O O . ASN A 1 210 ? -1.661 -11.429 -12.118 1.00 73.62 210 ASN A O 1
ATOM 1622 N N . PHE A 1 211 ? -3.401 -10.075 -11.715 1.00 59.41 211 PHE A N 1
ATOM 1623 C CA . PHE A 1 211 ? -2.877 -8.905 -12.398 1.00 59.41 211 PHE A CA 1
ATOM 1624 C C . PHE A 1 211 ? -2.337 -7.919 -11.367 1.00 59.41 211 PHE A C 1
ATOM 1626 O O . PHE A 1 211 ? -3.016 -6.985 -10.942 1.00 59.41 211 PHE A O 1
ATOM 1633 N N . VAL A 1 212 ? -1.093 -8.133 -10.960 1.00 61.22 212 VAL A N 1
ATOM 1634 C CA . VAL A 1 212 ? -0.319 -7.126 -10.236 1.00 61.22 212 VAL A CA 1
ATOM 1635 C C . VAL A 1 212 ? 0.493 -6.398 -11.292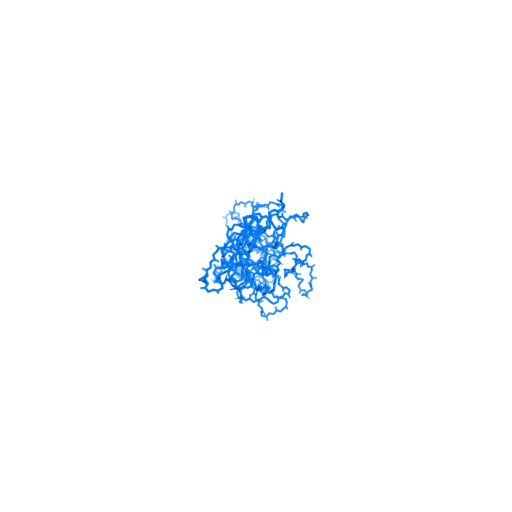 1.00 61.22 212 VAL A C 1
ATOM 1637 O O . VAL A 1 212 ? 1.212 -7.042 -12.057 1.00 61.22 212 VAL A O 1
ATOM 1640 N N . HIS A 1 213 ? 0.331 -5.074 -11.388 1.00 52.59 213 HIS A N 1
ATOM 1641 C CA . HIS A 1 213 ? 1.080 -4.260 -12.343 1.00 52.59 213 HIS A CA 1
ATOM 1642 C C . HIS A 1 213 ? 2.562 -4.598 -12.208 1.00 52.59 213 HIS A C 1
ATOM 1644 O O . HIS A 1 213 ? 3.170 -4.270 -11.203 1.00 52.59 213 HIS A O 1
ATOM 1650 N N . SER A 1 214 ? 3.151 -5.253 -13.204 1.00 45.44 214 SER A N 1
ATOM 1651 C CA . SER A 1 214 ? 4.599 -5.299 -13.333 1.00 45.44 214 SER A CA 1
ATOM 1652 C C . SER A 1 214 ? 5.035 -3.870 -13.640 1.00 45.44 214 SER A C 1
ATOM 1654 O O . SER A 1 214 ? 4.886 -3.400 -14.768 1.00 45.44 214 SER A O 1
ATOM 1656 N N . THR A 1 215 ? 5.547 -3.135 -12.654 1.00 46.12 215 THR A N 1
ATOM 1657 C CA . THR A 1 215 ? 6.520 -2.098 -12.963 1.00 46.12 215 THR A CA 1
ATOM 1658 C C . THR A 1 215 ? 7.775 -2.841 -13.392 1.00 46.12 215 THR A C 1
ATOM 1660 O O . THR A 1 215 ? 8.698 -3.038 -12.602 1.00 46.12 215 THR A O 1
ATOM 1663 N N . ASP A 1 216 ? 7.803 -3.286 -14.645 1.00 44.47 216 ASP A N 1
ATOM 1664 C CA . ASP A 1 216 ? 9.036 -3.572 -15.368 1.00 44.47 216 ASP A CA 1
ATOM 1665 C C . ASP A 1 216 ? 9.793 -2.234 -15.504 1.00 44.47 216 ASP A C 1
ATOM 1667 O O . ASP A 1 216 ? 9.942 -1.663 -16.577 1.00 44.47 216 ASP A O 1
ATOM 1671 N N . LEU A 1 217 ? 10.248 -1.693 -14.371 1.00 47.44 217 LEU A N 1
ATOM 1672 C CA . LEU A 1 217 ? 11.029 -0.465 -14.230 1.00 47.44 217 LEU A CA 1
ATOM 1673 C C . LEU A 1 217 ? 12.505 -0.710 -14.586 1.00 47.44 217 LEU A C 1
ATOM 1675 O O . LEU A 1 217 ? 13.377 0.084 -14.250 1.00 47.44 217 LEU A O 1
ATOM 1679 N N . THR A 1 218 ? 12.814 -1.823 -15.254 1.00 48.62 218 THR A N 1
ATOM 1680 C CA . THR A 1 218 ? 14.184 -2.168 -15.655 1.00 48.62 218 THR A CA 1
ATOM 1681 C C . THR A 1 218 ? 14.265 -2.897 -16.990 1.00 48.62 218 THR A C 1
ATOM 1683 O O . THR A 1 218 ? 15.321 -3.424 -17.332 1.00 48.62 218 THR A O 1
ATOM 1686 N N . LYS A 1 219 ? 13.194 -2.922 -17.792 1.00 53.16 219 LYS A N 1
ATOM 1687 C CA . LYS A 1 219 ? 13.328 -3.358 -19.184 1.00 53.16 219 LYS A CA 1
ATOM 1688 C C . LYS A 1 219 ? 13.820 -2.177 -20.003 1.00 53.16 219 LYS A C 1
ATOM 1690 O O . LYS A 1 219 ? 13.025 -1.398 -20.520 1.00 53.16 219 LYS A O 1
ATOM 1695 N N . LYS A 1 220 ? 15.146 -2.036 -20.082 1.00 57.69 220 LYS A N 1
ATOM 1696 C CA . LYS A 1 220 ? 15.772 -1.214 -21.117 1.00 57.69 220 LYS A CA 1
ATOM 1697 C C . LYS A 1 220 ? 15.322 -1.782 -22.454 1.00 57.69 220 LYS A C 1
ATOM 1699 O O . LYS A 1 220 ? 15.633 -2.928 -22.773 1.00 57.69 220 LYS A O 1
ATOM 1704 N N . PHE A 1 221 ? 14.534 -1.015 -23.190 1.00 69.25 221 PHE A N 1
ATOM 1705 C CA . PHE A 1 221 ? 14.158 -1.383 -24.545 1.00 69.25 221 PHE A CA 1
ATOM 1706 C C . PHE A 1 221 ? 14.840 -0.449 -25.527 1.00 69.25 221 PHE A C 1
ATOM 1708 O O . PHE A 1 221 ? 15.139 0.709 -25.220 1.00 69.25 221 PHE A O 1
ATOM 1715 N N . ILE A 1 222 ? 15.126 -0.995 -26.698 1.00 76.06 222 ILE A N 1
ATOM 1716 C CA . ILE A 1 222 ? 15.896 -0.314 -27.726 1.00 76.06 222 ILE A CA 1
ATOM 1717 C C . ILE A 1 222 ? 14.970 0.637 -28.469 1.00 76.06 222 ILE A C 1
ATOM 1719 O O . ILE A 1 222 ? 13.913 0.231 -28.958 1.00 76.06 222 ILE A O 1
ATOM 1723 N N . VAL A 1 223 ? 15.379 1.902 -28.525 1.00 80.00 223 VAL A N 1
ATOM 1724 C CA . VAL A 1 223 ? 14.667 2.979 -29.224 1.00 80.00 223 VAL A CA 1
ATOM 1725 C C . VAL A 1 223 ? 15.266 3.212 -30.605 1.00 80.00 223 VAL A C 1
ATOM 1727 O O . VAL A 1 223 ? 14.540 3.527 -31.543 1.00 80.00 223 VAL A O 1
ATOM 1730 N N . GLY A 1 224 ? 16.579 3.035 -30.745 1.00 76.81 224 GLY A N 1
ATOM 1731 C CA . GLY A 1 224 ? 17.264 3.251 -32.010 1.00 76.81 224 GLY A CA 1
ATOM 1732 C C . GLY A 1 224 ? 18.625 2.579 -32.067 1.00 76.81 224 GLY A C 1
ATOM 1733 O O . GLY A 1 224 ? 19.233 2.268 -31.039 1.00 76.81 224 GLY A O 1
ATOM 1734 N N . ILE A 1 225 ? 19.083 2.369 -33.296 1.00 84.50 225 ILE A N 1
ATOM 1735 C CA . ILE A 1 225 ? 20.427 1.898 -33.608 1.00 84.50 225 ILE A CA 1
ATOM 1736 C C . ILE A 1 225 ? 21.069 2.855 -34.607 1.00 84.50 225 ILE A C 1
ATOM 1738 O O . ILE A 1 225 ? 20.407 3.333 -35.527 1.00 84.50 225 ILE A O 1
ATOM 1742 N N . GLU A 1 226 ? 22.356 3.129 -34.430 1.00 84.62 226 GLU A N 1
ATOM 1743 C CA . GLU A 1 226 ? 23.117 4.051 -35.273 1.00 84.62 226 GLU A CA 1
ATOM 1744 C C . GLU A 1 226 ? 24.485 3.457 -35.613 1.00 84.62 226 GLU A C 1
ATOM 1746 O O . GLU A 1 226 ? 25.054 2.677 -34.845 1.00 84.62 226 GLU A O 1
ATOM 1751 N N . LEU A 1 227 ? 25.029 3.830 -36.773 1.00 84.00 227 LEU A N 1
ATOM 1752 C CA . LEU A 1 227 ? 26.380 3.455 -37.175 1.00 84.00 227 LEU A CA 1
ATOM 1753 C C . LEU A 1 227 ? 27.364 4.563 -36.789 1.00 84.00 227 LEU A C 1
ATOM 1755 O O . LEU A 1 227 ? 27.270 5.687 -37.274 1.00 84.00 227 LEU A O 1
ATOM 1759 N N . LEU A 1 228 ? 28.355 4.225 -35.973 1.00 82.94 228 LEU A N 1
ATOM 1760 C CA . LEU A 1 228 ? 29.493 5.077 -35.666 1.00 82.94 228 LEU A CA 1
ATOM 1761 C C . LEU A 1 228 ? 30.645 4.758 -36.618 1.00 82.94 228 LEU A C 1
ATOM 1763 O O . LEU A 1 228 ? 31.168 3.642 -36.658 1.00 82.94 228 LEU A O 1
ATOM 1767 N N . SER A 1 229 ? 31.057 5.770 -37.376 1.00 80.25 229 SER A N 1
ATOM 1768 C CA . SER A 1 229 ? 32.205 5.703 -38.271 1.00 80.25 229 SER A CA 1
ATOM 1769 C C . SER A 1 229 ? 32.906 7.058 -38.332 1.00 80.25 229 SER A C 1
ATOM 1771 O O . SER A 1 229 ? 32.224 8.078 -38.432 1.00 80.25 229 SER A O 1
ATOM 1773 N N . PRO A 1 230 ? 34.251 7.103 -38.358 1.00 75.56 230 PRO A N 1
ATOM 1774 C CA . PRO A 1 230 ? 34.982 8.340 -38.638 1.00 75.56 230 PRO A CA 1
ATOM 1775 C C . PRO A 1 230 ? 34.804 8.823 -40.089 1.00 75.56 230 PRO A C 1
ATOM 1777 O O . PRO A 1 230 ? 35.214 9.933 -40.413 1.00 75.56 230 PRO A O 1
ATOM 1780 N N . TYR A 1 231 ? 34.212 7.991 -40.950 1.00 77.44 231 TYR A N 1
ATOM 1781 C CA . TYR A 1 231 ? 33.929 8.271 -42.358 1.00 77.44 231 TYR A CA 1
ATOM 1782 C C . TYR A 1 231 ? 32.449 8.584 -42.609 1.00 77.44 231 TYR A C 1
ATOM 1784 O O . TYR A 1 231 ? 32.017 8.597 -43.756 1.00 77.44 231 TYR A O 1
ATOM 1792 N N . LEU A 1 232 ? 31.646 8.777 -41.559 1.00 79.94 232 LEU A N 1
ATOM 1793 C CA . LEU A 1 232 ? 30.264 9.222 -41.720 1.00 79.94 232 LEU A CA 1
ATOM 1794 C C . LEU A 1 232 ? 30.252 10.667 -42.233 1.00 79.94 232 LEU A C 1
ATOM 1796 O O . LEU A 1 232 ? 30.988 11.511 -41.717 1.00 79.94 232 LEU A O 1
ATOM 1800 N N . SER A 1 233 ? 29.445 10.941 -43.258 1.00 77.12 233 SER A N 1
ATOM 1801 C CA . SER A 1 233 ? 29.339 12.282 -43.831 1.00 77.12 233 SER A CA 1
ATOM 1802 C C . SER A 1 233 ? 28.857 13.280 -42.773 1.00 77.12 233 SER A C 1
ATOM 1804 O O . SER A 1 233 ? 27.961 12.994 -41.983 1.00 77.12 233 SER A O 1
ATOM 1806 N N . ALA A 1 234 ? 29.428 14.487 -42.763 1.00 73.06 234 ALA A N 1
ATOM 1807 C CA . ALA A 1 234 ? 29.066 15.529 -41.797 1.00 73.06 234 ALA A CA 1
ATOM 1808 C C . ALA A 1 234 ? 27.664 16.127 -42.038 1.00 73.06 234 ALA A C 1
ATOM 1810 O O . ALA A 1 234 ? 27.155 16.870 -41.200 1.00 73.06 234 ALA A O 1
ATOM 1811 N N . THR A 1 235 ? 27.062 15.842 -43.196 1.00 77.25 235 THR A N 1
ATOM 1812 C CA . THR A 1 235 ? 25.767 16.389 -43.627 1.00 77.25 235 THR A CA 1
ATOM 1813 C C . THR A 1 235 ? 24.685 15.332 -43.831 1.00 77.25 235 THR A C 1
ATOM 1815 O O . THR A 1 235 ? 23.515 15.697 -43.913 1.00 77.25 235 THR A O 1
ATOM 1818 N N . ASP A 1 236 ? 25.053 14.051 -43.920 1.00 76.06 236 ASP A N 1
ATOM 1819 C CA . ASP A 1 236 ? 24.120 12.946 -44.154 1.00 76.06 236 ASP A CA 1
ATOM 1820 C C . ASP A 1 236 ? 24.503 11.709 -43.326 1.00 76.06 236 ASP A C 1
ATOM 1822 O O . ASP A 1 236 ? 25.519 11.057 -43.570 1.00 76.06 236 ASP A O 1
ATOM 1826 N N . ASN A 1 237 ? 23.645 11.355 -42.367 1.00 71.12 237 ASN A N 1
ATOM 1827 C CA . ASN A 1 237 ? 23.840 10.208 -41.477 1.00 71.12 237 ASN A CA 1
ATOM 1828 C C . ASN A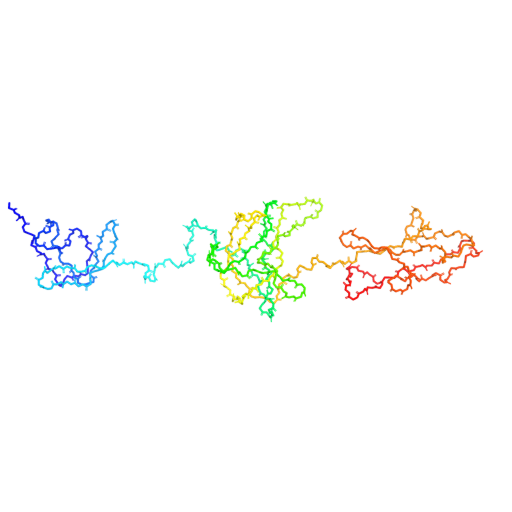 1 237 ? 23.606 8.847 -42.166 1.00 71.12 237 ASN A C 1
ATOM 1830 O O . ASN A 1 237 ? 23.797 7.808 -41.533 1.00 71.12 237 ASN A O 1
ATOM 1834 N N . HIS A 1 238 ? 23.207 8.824 -43.441 1.00 79.00 238 HIS A N 1
ATOM 1835 C CA . HIS A 1 238 ? 23.061 7.606 -44.243 1.00 79.00 238 HIS A CA 1
ATOM 1836 C C . HIS A 1 238 ? 24.198 7.394 -45.253 1.00 79.00 238 HIS A C 1
ATOM 1838 O O . HIS A 1 238 ? 24.177 6.403 -45.986 1.00 79.00 238 HIS A O 1
ATOM 1844 N N . LEU A 1 239 ? 25.208 8.272 -45.283 1.00 78.38 239 LEU A N 1
ATOM 1845 C CA . LEU A 1 239 ? 26.310 8.203 -46.239 1.00 78.38 239 LEU A CA 1
ATOM 1846 C C . LEU A 1 239 ? 27.663 8.000 -45.544 1.00 78.38 239 LEU A C 1
ATOM 1848 O O . LEU A 1 239 ? 28.076 8.792 -44.698 1.00 78.38 239 LEU A O 1
ATOM 1852 N N . LEU A 1 240 ? 28.384 6.952 -45.950 1.00 75.81 240 LEU A N 1
ATOM 1853 C CA . LEU A 1 240 ? 29.783 6.732 -45.576 1.00 75.81 240 LEU A CA 1
ATOM 1854 C C . LEU A 1 240 ? 30.708 7.143 -46.726 1.00 75.81 240 LEU A C 1
ATOM 1856 O O . LEU A 1 240 ? 30.633 6.591 -47.824 1.00 75.81 240 LEU A O 1
ATOM 1860 N N . GLU A 1 241 ? 31.624 8.064 -46.452 1.00 78.31 241 GLU A N 1
ATOM 1861 C CA . GLU A 1 241 ? 32.590 8.609 -47.403 1.00 78.31 241 GLU A CA 1
ATOM 1862 C C . GLU A 1 241 ? 33.984 8.030 -47.139 1.00 78.31 241 GLU A C 1
ATOM 1864 O O . GLU A 1 241 ? 34.761 8.530 -46.324 1.00 78.31 241 GLU A O 1
ATOM 1869 N N . TYR A 1 242 ? 34.319 6.949 -47.845 1.00 74.94 242 TYR A N 1
ATOM 1870 C CA . TYR A 1 242 ? 35.643 6.337 -47.753 1.00 74.94 242 TYR A CA 1
ATOM 1871 C C . TYR A 1 242 ? 36.630 6.940 -48.767 1.00 74.94 242 TYR A C 1
ATOM 1873 O O . TYR A 1 242 ? 36.287 7.093 -49.943 1.00 74.94 242 TYR A O 1
ATOM 1881 N N . PRO A 1 243 ? 37.882 7.233 -48.362 1.00 70.94 243 PRO A N 1
ATOM 1882 C CA . PRO A 1 243 ? 38.937 7.623 -49.292 1.00 70.94 243 PRO A CA 1
ATOM 1883 C C . PRO A 1 243 ? 39.271 6.504 -50.291 1.00 70.94 243 PRO A C 1
ATOM 1885 O O . PRO A 1 243 ? 39.304 5.323 -49.937 1.00 70.94 243 PRO A O 1
ATOM 1888 N N . VAL A 1 244 ? 39.588 6.881 -51.535 1.00 67.56 244 VAL A N 1
ATOM 1889 C CA . VAL A 1 244 ? 40.001 5.943 -52.596 1.00 67.56 244 VAL A CA 1
ATOM 1890 C C . VAL A 1 244 ? 41.250 5.163 -52.158 1.00 67.56 244 VAL A C 1
ATOM 1892 O O . VAL A 1 244 ? 42.174 5.742 -51.587 1.00 67.56 244 VAL A O 1
ATOM 1895 N N . ASN A 1 245 ? 41.295 3.858 -52.452 1.00 65.38 245 ASN A N 1
ATOM 1896 C CA . ASN A 1 245 ? 42.358 2.914 -52.061 1.00 65.38 245 ASN A CA 1
ATOM 1897 C C . ASN A 1 245 ? 42.472 2.583 -50.557 1.00 65.38 245 ASN A C 1
ATOM 1899 O O . ASN A 1 245 ? 43.462 1.970 -50.152 1.00 65.38 245 ASN A O 1
ATOM 1903 N N . MET A 1 246 ? 41.484 2.923 -49.723 1.00 66.00 246 MET A N 1
ATOM 1904 C CA . MET A 1 246 ? 41.413 2.404 -48.353 1.00 66.00 246 MET A CA 1
ATOM 1905 C C . MET A 1 246 ? 40.616 1.097 -48.267 1.00 66.00 246 MET A C 1
ATOM 1907 O O . MET A 1 246 ? 39.573 0.936 -48.898 1.00 66.00 246 MET A O 1
ATOM 1911 N N . LEU A 1 247 ? 41.092 0.162 -47.439 1.00 61.91 247 LEU A N 1
ATOM 1912 C CA . LEU A 1 247 ? 40.324 -1.029 -47.079 1.00 61.91 247 LEU A CA 1
ATOM 1913 C C . LEU A 1 247 ? 39.179 -0.615 -46.147 1.00 61.91 247 LEU A C 1
ATOM 1915 O O . LEU A 1 247 ? 39.415 -0.088 -45.065 1.00 61.91 247 LEU A O 1
ATOM 1919 N N . VAL A 1 248 ? 37.936 -0.906 -46.529 1.00 61.38 248 VAL A N 1
ATOM 1920 C CA . VAL A 1 248 ? 36.745 -0.566 -45.726 1.00 61.38 248 VAL A CA 1
ATOM 1921 C C . VAL A 1 248 ? 36.783 -1.218 -44.329 1.00 61.38 248 VAL A C 1
ATOM 1923 O O . VAL A 1 248 ? 36.269 -0.658 -43.365 1.00 61.38 248 VAL A O 1
ATOM 1926 N N . GLN A 1 249 ? 37.488 -2.349 -44.192 1.00 58.00 249 GLN A N 1
ATOM 1927 C CA . GLN A 1 249 ? 37.715 -3.053 -42.923 1.00 58.00 249 GLN A CA 1
ATOM 1928 C C . GLN A 1 249 ? 38.684 -2.356 -41.949 1.00 58.00 249 GLN A C 1
ATOM 1930 O O . GLN A 1 249 ? 38.778 -2.792 -40.806 1.00 58.00 249 GLN A O 1
ATOM 1935 N N . SER A 1 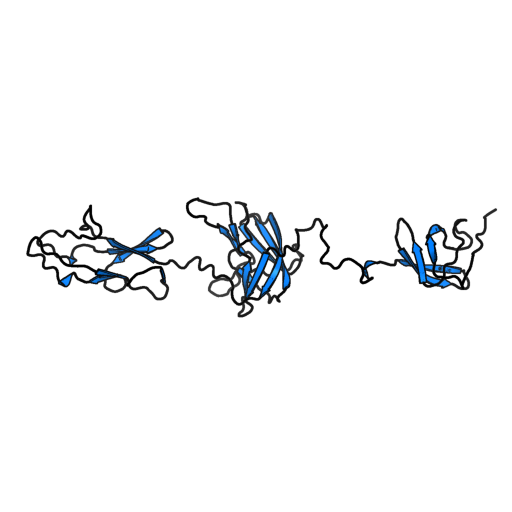250 ? 39.420 -1.309 -42.353 1.00 49.91 250 SER A N 1
ATOM 1936 C CA . SER A 1 250 ? 40.358 -0.617 -41.450 1.00 49.91 250 SER A CA 1
ATOM 1937 C C . SER A 1 250 ? 39.748 0.580 -40.715 1.00 49.91 250 SER A C 1
ATOM 1939 O O . SER A 1 250 ? 40.427 1.199 -39.898 1.00 49.91 250 SER A O 1
ATOM 1941 N N . GLY A 1 251 ? 38.488 0.926 -40.994 1.00 55.84 251 GLY A N 1
ATOM 1942 C CA . GLY A 1 251 ? 37.734 1.872 -40.177 1.00 55.84 251 GLY A CA 1
ATOM 1943 C C . GLY A 1 251 ? 37.157 1.158 -38.961 1.00 55.84 251 GLY A C 1
ATOM 1944 O O . GLY A 1 251 ? 36.496 0.136 -39.119 1.00 55.84 251 GLY A O 1
ATOM 1945 N N . SER A 1 252 ? 37.393 1.683 -37.759 1.00 66.25 252 SER A N 1
ATOM 1946 C CA . SER A 1 252 ? 36.752 1.220 -36.523 1.00 66.25 252 SER A CA 1
ATOM 1947 C C . SER A 1 252 ? 35.245 1.500 -36.571 1.00 66.25 252 SER A C 1
ATOM 1949 O O . SER A 1 252 ? 34.772 2.464 -35.977 1.00 66.25 252 SER A O 1
ATOM 1951 N N . LEU A 1 253 ? 34.504 0.697 -37.336 1.00 77.38 253 LEU A N 1
ATOM 1952 C CA . LEU A 1 253 ? 33.051 0.752 -37.410 1.00 77.38 253 LEU A CA 1
ATOM 1953 C C . LEU A 1 253 ? 32.472 0.156 -36.129 1.00 77.38 253 LEU A C 1
ATOM 1955 O O . LEU A 1 253 ? 32.778 -0.983 -35.765 1.00 77.38 253 LEU A O 1
ATOM 1959 N N . GLN A 1 254 ? 31.635 0.930 -35.452 1.00 83.12 254 GLN A N 1
ATOM 1960 C CA . GLN A 1 254 ? 30.927 0.508 -34.248 1.00 83.12 254 GLN A CA 1
ATOM 1961 C C . GLN A 1 254 ? 29.435 0.778 -34.428 1.00 83.12 254 GLN A C 1
ATOM 1963 O O . GLN A 1 254 ? 29.050 1.734 -35.089 1.00 83.12 254 GLN A O 1
ATOM 1968 N N . GLY A 1 255 ? 28.586 -0.077 -33.875 1.00 85.38 255 GLY A N 1
ATOM 1969 C CA . GLY A 1 255 ? 27.158 0.186 -33.754 1.00 85.38 255 GLY A CA 1
ATOM 1970 C C . GLY A 1 255 ? 26.868 0.788 -32.386 1.00 85.38 255 GLY A C 1
ATOM 1971 O O . GLY A 1 255 ? 27.348 0.271 -31.378 1.00 85.38 255 GLY A O 1
ATOM 1972 N N . ARG A 1 256 ? 26.081 1.859 -32.340 1.00 86.00 256 ARG A N 1
ATOM 1973 C CA . ARG A 1 256 ? 25.525 2.404 -31.102 1.00 86.00 256 ARG A CA 1
ATOM 1974 C C . ARG A 1 256 ? 24.091 1.934 -30.956 1.00 86.00 256 ARG A C 1
ATOM 1976 O O . ARG A 1 256 ? 23.290 2.109 -31.872 1.00 86.00 256 ARG A O 1
ATOM 1983 N N . VAL A 1 257 ? 23.767 1.359 -29.805 1.00 86.69 257 VAL A N 1
ATOM 1984 C CA . VAL A 1 257 ? 22.383 1.088 -29.411 1.00 86.69 257 VAL A CA 1
ATOM 1985 C C . VAL A 1 257 ? 21.949 2.124 -28.381 1.00 86.69 257 VAL A C 1
ATOM 1987 O O . VAL A 1 257 ? 22.661 2.362 -27.406 1.00 86.69 257 VAL A O 1
ATOM 1990 N N . THR A 1 258 ? 20.795 2.748 -28.608 1.00 84.50 258 THR A N 1
ATOM 1991 C CA . THR A 1 258 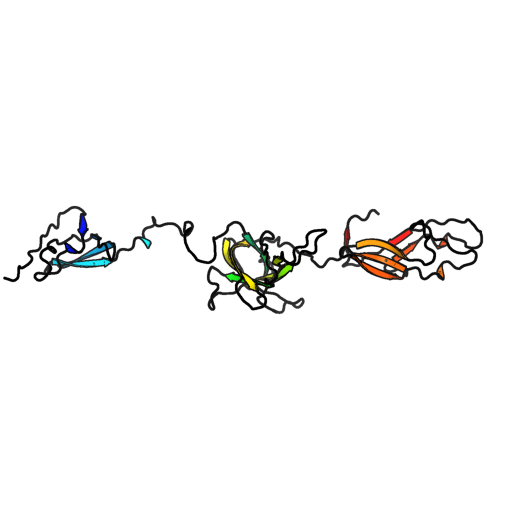? 20.220 3.754 -27.710 1.00 84.50 258 THR A CA 1
ATOM 1992 C C . THR A 1 258 ? 18.994 3.179 -27.020 1.00 84.50 258 THR A C 1
ATOM 1994 O O . THR A 1 258 ? 18.046 2.716 -27.666 1.00 84.50 258 THR A O 1
ATOM 1997 N N . TYR A 1 259 ? 19.010 3.229 -25.693 1.00 82.62 259 TYR A N 1
ATOM 1998 C CA . TYR A 1 259 ? 17.930 2.753 -24.843 1.00 82.62 259 TYR A CA 1
ATOM 1999 C C . TYR A 1 259 ? 16.957 3.887 -24.492 1.00 82.62 259 TYR A C 1
ATOM 2001 O O . TYR A 1 259 ? 17.260 5.077 -24.599 1.00 82.62 259 TYR A O 1
ATOM 2009 N N . ASN A 1 260 ? 15.763 3.514 -24.037 1.00 76.50 260 ASN A N 1
ATOM 2010 C CA . ASN A 1 260 ? 14.704 4.438 -23.621 1.00 76.50 260 ASN A CA 1
ATOM 2011 C C . ASN A 1 260 ? 15.059 5.343 -22.428 1.00 76.50 260 ASN A C 1
ATOM 2013 O O . ASN A 1 260 ? 14.410 6.365 -22.227 1.00 76.50 260 ASN A O 1
ATOM 2017 N N . ASP A 1 261 ? 16.071 4.977 -21.643 1.00 71.62 261 ASP A N 1
ATOM 2018 C CA . ASP A 1 261 ? 16.608 5.768 -20.531 1.00 71.62 261 ASP A CA 1
ATOM 2019 C C . ASP A 1 261 ? 17.673 6.792 -20.981 1.00 71.62 261 ASP A C 1
ATOM 2021 O O . ASP A 1 261 ? 18.362 7.372 -20.142 1.00 71.62 261 ASP A O 1
ATOM 2025 N N . ALA A 1 262 ? 17.815 7.002 -22.297 1.00 69.56 262 ALA A N 1
ATOM 2026 C CA . ALA A 1 262 ? 18.846 7.819 -22.938 1.00 69.56 262 ALA A CA 1
ATOM 2027 C C . ALA A 1 262 ? 20.290 7.347 -22.682 1.00 69.56 262 ALA A C 1
ATOM 2029 O O . ALA A 1 262 ? 21.243 8.047 -23.034 1.00 69.56 262 ALA A O 1
ATOM 2030 N N . THR A 1 263 ? 20.478 6.153 -22.107 1.00 79.88 263 THR A N 1
ATOM 2031 C CA . THR A 1 263 ? 21.789 5.503 -22.093 1.00 79.88 263 THR A CA 1
ATOM 2032 C C . THR A 1 263 ? 22.079 4.888 -23.456 1.00 79.88 263 THR A C 1
ATOM 2034 O O . THR A 1 263 ? 21.170 4.506 -24.198 1.00 79.88 263 THR A O 1
ATOM 2037 N N . PHE A 1 264 ? 23.361 4.799 -23.794 1.00 82.88 264 PHE A N 1
ATOM 2038 C CA . PHE A 1 264 ? 23.823 4.191 -25.033 1.00 82.88 264 PHE A CA 1
ATOM 2039 C C . PHE A 1 264 ? 24.970 3.219 -24.757 1.00 82.88 264 PHE A C 1
ATOM 2041 O O . PHE A 1 264 ? 25.727 3.391 -23.799 1.00 82.88 264 PHE A O 1
ATOM 2048 N N . GLU A 1 265 ? 25.084 2.195 -25.595 1.00 85.69 265 GLU A N 1
ATOM 2049 C CA . GLU A 1 265 ? 26.181 1.227 -25.568 1.00 85.69 265 GLU A CA 1
ATOM 2050 C C . GLU A 1 265 ? 26.800 1.132 -26.965 1.00 85.69 265 GLU A C 1
ATOM 2052 O O . GLU A 1 265 ? 26.095 0.931 -27.958 1.00 85.69 265 GLU A O 1
ATOM 2057 N N . ASP A 1 266 ? 28.123 1.288 -27.029 1.00 86.50 266 ASP A N 1
ATOM 2058 C CA . ASP A 1 266 ? 28.890 1.248 -28.273 1.00 86.50 266 ASP A CA 1
ATOM 2059 C C . ASP A 1 266 ? 29.519 -0.134 -28.436 1.00 86.50 266 ASP A C 1
ATOM 2061 O O . ASP A 1 266 ? 30.258 -0.608 -27.569 1.00 86.50 266 ASP A O 1
ATOM 2065 N N . LEU A 1 267 ? 29.215 -0.787 -29.554 1.00 85.19 267 LEU A N 1
ATOM 2066 C CA . LEU A 1 267 ? 29.522 -2.190 -29.788 1.00 85.19 267 LEU A CA 1
ATOM 2067 C C . LEU A 1 267 ? 30.243 -2.418 -31.109 1.00 85.19 267 LEU A C 1
ATOM 2069 O O . LEU A 1 267 ? 29.954 -1.749 -32.100 1.00 85.19 267 LEU A O 1
ATOM 2073 N N . PRO A 1 268 ? 31.174 -3.384 -31.161 1.00 84.00 268 PRO A N 1
ATOM 2074 C CA . PRO A 1 268 ? 31.818 -3.745 -32.411 1.00 84.00 268 PRO A CA 1
ATOM 2075 C C . PRO A 1 268 ? 30.821 -4.412 -33.367 1.00 84.00 268 PRO A C 1
ATOM 2077 O O . PRO A 1 268 ? 29.904 -5.120 -32.951 1.00 84.00 268 PRO A O 1
ATOM 2080 N N . ILE A 1 269 ? 31.042 -4.219 -34.666 1.00 81.44 269 ILE A N 1
ATOM 2081 C CA . ILE A 1 269 ? 30.314 -4.922 -35.727 1.00 81.44 269 ILE A CA 1
ATOM 2082 C C . ILE A 1 269 ? 31.062 -6.219 -36.041 1.00 81.44 269 ILE A C 1
ATOM 2084 O O . ILE A 1 269 ? 31.853 -6.296 -36.979 1.00 81.44 269 ILE A O 1
ATOM 2088 N N . ASP A 1 270 ? 30.857 -7.226 -35.201 1.00 78.31 270 ASP A N 1
ATOM 2089 C CA . ASP A 1 270 ? 31.543 -8.522 -35.255 1.00 78.31 270 ASP A CA 1
ATOM 2090 C C . ASP A 1 270 ? 30.680 -9.652 -35.844 1.00 78.31 270 ASP A C 1
ATOM 2092 O O . ASP A 1 270 ? 31.146 -10.781 -35.994 1.00 78.31 270 ASP A O 1
ATOM 2096 N N . GLY A 1 271 ? 29.424 -9.359 -36.194 1.00 74.50 271 GLY A N 1
ATOM 2097 C CA . GLY A 1 271 ? 28.467 -10.347 -36.683 1.00 74.50 271 GLY A CA 1
ATOM 2098 C C . GLY A 1 271 ? 27.642 -11.028 -35.583 1.00 74.50 271 GLY A C 1
ATOM 2099 O O . GLY A 1 271 ? 26.742 -11.799 -35.907 1.00 74.50 271 GLY A O 1
ATOM 2100 N N . SER A 1 272 ? 27.919 -10.751 -34.304 1.00 80.44 272 SER A N 1
ATOM 2101 C CA . SER A 1 272 ? 27.173 -11.290 -33.164 1.00 80.44 272 SER A CA 1
ATOM 2102 C C . SER A 1 272 ? 25.980 -10.394 -32.829 1.00 80.44 272 SER A C 1
ATOM 2104 O O . SER A 1 272 ? 24.833 -10.760 -33.098 1.00 80.44 272 SER A O 1
ATOM 2106 N N . ARG A 1 273 ? 26.246 -9.188 -32.302 1.00 80.75 273 ARG A N 1
ATOM 2107 C CA . ARG A 1 273 ? 25.201 -8.212 -31.934 1.00 80.75 273 ARG A CA 1
ATOM 2108 C C . ARG A 1 273 ? 24.864 -7.261 -33.074 1.00 80.75 273 ARG A C 1
ATOM 2110 O O . ARG A 1 273 ? 23.694 -7.093 -33.396 1.00 80.75 273 ARG A O 1
ATOM 2117 N N . PHE A 1 274 ? 25.880 -6.690 -33.715 1.00 84.06 274 PHE A N 1
ATOM 2118 C CA . PHE A 1 274 ? 25.720 -5.860 -34.905 1.00 84.06 274 PHE A CA 1
ATOM 2119 C C . PHE A 1 274 ? 26.274 -6.572 -36.136 1.00 84.06 274 PHE A C 1
ATOM 2121 O O . PHE A 1 274 ? 27.403 -7.068 -36.134 1.00 84.06 274 PHE A O 1
ATOM 2128 N N . VAL A 1 275 ? 25.486 -6.577 -37.208 1.00 83.81 275 VAL A N 1
ATOM 2129 C CA . VAL A 1 275 ? 25.867 -7.106 -38.518 1.00 83.81 275 VAL A CA 1
ATOM 2130 C C . VAL A 1 275 ? 25.723 -5.991 -39.544 1.00 83.81 275 VAL A C 1
ATOM 2132 O O . VAL A 1 275 ? 24.647 -5.418 -39.694 1.00 83.81 275 VAL A O 1
ATOM 2135 N N . LEU A 1 276 ? 26.792 -5.698 -40.280 1.00 80.44 276 LEU A N 1
ATOM 2136 C CA . LEU A 1 276 ? 26.744 -4.784 -41.416 1.00 80.44 276 LEU A CA 1
ATOM 2137 C C . LEU A 1 276 ? 26.811 -5.591 -42.709 1.00 80.44 276 LEU A C 1
ATOM 2139 O O . LEU A 1 276 ? 27.805 -6.259 -42.996 1.00 80.44 276 LEU A O 1
ATOM 2143 N N . THR A 1 277 ? 25.740 -5.534 -43.491 1.00 80.62 277 THR A N 1
ATOM 2144 C CA . THR A 1 277 ? 25.642 -6.219 -44.784 1.00 80.62 277 THR A CA 1
ATOM 2145 C C . THR A 1 277 ? 25.775 -5.219 -45.931 1.00 80.62 277 THR A C 1
ATOM 2147 O O . THR A 1 277 ? 25.519 -4.030 -45.760 1.00 80.62 277 THR A O 1
ATOM 2150 N N . GLY A 1 278 ? 26.232 -5.689 -47.097 1.00 72.38 278 GLY A N 1
ATOM 2151 C CA . GLY A 1 278 ? 26.445 -4.851 -48.289 1.00 72.38 278 GLY A CA 1
ATOM 2152 C C . GLY A 1 278 ? 27.897 -4.415 -48.528 1.00 72.38 278 GLY A C 1
ATOM 2153 O O . GLY A 1 278 ? 28.261 -4.127 -49.665 1.00 72.38 278 GLY A O 1
ATOM 2154 N N . LEU A 1 279 ? 28.767 -4.506 -47.514 1.00 70.38 279 LEU A N 1
ATOM 2155 C CA . LEU A 1 279 ? 30.179 -4.092 -47.598 1.00 70.38 279 LEU A CA 1
ATOM 2156 C C . LEU A 1 279 ? 30.976 -4.830 -48.690 1.00 70.38 279 LEU A C 1
ATOM 2158 O O . LEU A 1 279 ? 31.817 -4.245 -49.362 1.00 70.38 279 LEU A O 1
ATOM 2162 N N . ASN A 1 280 ? 30.671 -6.112 -48.908 1.00 64.62 280 ASN A N 1
ATOM 2163 C CA . ASN A 1 280 ? 31.358 -6.968 -49.885 1.00 64.62 280 ASN A CA 1
ATOM 2164 C C . ASN A 1 280 ? 31.087 -6.577 -51.348 1.00 64.62 280 ASN A C 1
ATOM 2166 O O . ASN A 1 280 ? 31.725 -7.115 -52.249 1.00 64.62 280 ASN A O 1
ATOM 2170 N N . ARG A 1 281 ? 30.109 -5.696 -51.597 1.00 58.75 281 ARG A N 1
ATOM 2171 C CA . ARG A 1 281 ? 29.780 -5.194 -52.939 1.00 58.75 281 ARG A CA 1
ATOM 2172 C C . ARG A 1 281 ? 30.567 -3.934 -53.302 1.00 58.75 281 ARG A C 1
ATOM 2174 O O . ARG A 1 281 ? 30.545 -3.530 -54.460 1.00 58.75 281 ARG A O 1
ATOM 2181 N N . TYR A 1 282 ? 31.264 -3.334 -52.339 1.00 63.34 282 TYR A N 1
ATOM 2182 C CA . TYR A 1 282 ? 32.060 -2.138 -52.556 1.00 63.34 282 TYR A CA 1
ATOM 2183 C C . TYR A 1 282 ? 33.485 -2.497 -52.987 1.00 63.34 282 TYR A C 1
ATOM 2185 O O . TYR A 1 282 ? 34.219 -3.179 -52.271 1.00 63.34 282 TYR A O 1
ATOM 2193 N N . VAL A 1 283 ? 33.889 -2.011 -54.159 1.00 61.28 283 VAL A N 1
ATOM 2194 C CA . VAL A 1 283 ? 35.251 -2.149 -54.685 1.00 61.28 283 VAL A CA 1
ATOM 2195 C C . VAL A 1 283 ? 35.887 -0.757 -54.689 1.00 61.28 283 VAL A C 1
ATOM 2197 O O . VAL A 1 283 ? 35.478 0.107 -55.460 1.00 61.28 283 VAL A O 1
ATOM 2200 N N . ALA A 1 284 ? 36.873 -0.544 -53.810 1.00 58.34 284 ALA A N 1
ATOM 2201 C CA . ALA A 1 284 ? 37.474 0.763 -53.504 1.00 58.34 284 ALA A CA 1
ATOM 2202 C C . ALA A 1 284 ? 38.451 1.310 -54.573 1.00 58.34 284 ALA A C 1
ATOM 2204 O O . ALA A 1 284 ? 39.148 2.295 -54.315 1.00 58.34 284 ALA A O 1
ATOM 2205 N N . THR A 1 285 ? 38.558 0.656 -55.737 1.00 57.03 285 THR A N 1
ATOM 2206 C CA . THR A 1 285 ? 39.514 1.016 -56.802 1.00 57.03 285 THR A CA 1
ATOM 2207 C C . THR A 1 285 ? 38.989 2.041 -57.807 1.00 57.03 285 THR A C 1
ATOM 2209 O O . THR A 1 285 ? 39.808 2.652 -58.485 1.00 57.03 285 THR A O 1
ATOM 2212 N N . ASP A 1 286 ? 37.674 2.285 -57.871 1.00 58.06 286 ASP A N 1
ATOM 2213 C CA . ASP A 1 286 ? 37.072 3.280 -58.770 1.00 58.06 286 ASP A CA 1
ATOM 2214 C C . ASP A 1 286 ? 36.360 4.387 -57.977 1.00 58.06 286 ASP A C 1
ATOM 2216 O O . ASP A 1 286 ? 35.528 4.124 -57.104 1.00 58.06 286 ASP A O 1
ATOM 2220 N N . ALA A 1 287 ? 36.680 5.648 -58.283 1.00 57.97 287 ALA A N 1
ATOM 2221 C CA . ALA A 1 287 ? 36.025 6.803 -57.674 1.00 57.97 287 ALA A CA 1
ATOM 2222 C C . ALA A 1 287 ? 34.574 6.929 -58.175 1.00 57.97 287 ALA A C 1
ATOM 2224 O O . ALA A 1 287 ? 34.332 6.924 -59.381 1.00 57.97 287 ALA A O 1
ATOM 2225 N N . GLY A 1 288 ? 33.618 7.077 -57.251 1.00 63.53 288 GLY A N 1
ATOM 2226 C CA . GLY A 1 288 ? 32.188 7.228 -57.565 1.00 63.53 288 GLY A CA 1
ATOM 2227 C C . GLY A 1 288 ? 31.364 5.935 -57.533 1.00 63.53 288 GLY A C 1
ATOM 2228 O O . GLY A 1 288 ? 30.216 5.939 -57.969 1.00 63.53 288 GLY A O 1
ATOM 2229 N N . ASN A 1 289 ? 31.921 4.829 -57.030 1.00 66.75 289 ASN A N 1
ATOM 2230 C CA . ASN A 1 289 ? 31.151 3.611 -56.785 1.00 66.75 289 ASN A CA 1
ATOM 2231 C C . ASN A 1 289 ? 30.285 3.758 -55.518 1.00 66.75 289 ASN A C 1
ATOM 2233 O O . ASN A 1 289 ? 30.771 4.224 -54.487 1.00 66.75 289 ASN A O 1
ATOM 2237 N N . HIS A 1 290 ? 29.025 3.329 -55.586 1.00 71.19 290 HIS A N 1
ATOM 2238 C CA . HIS A 1 290 ? 28.080 3.352 -54.469 1.00 71.19 290 HIS A CA 1
ATOM 2239 C C . HIS A 1 290 ? 27.653 1.923 -54.128 1.00 71.19 290 HIS A C 1
ATOM 2241 O O . HIS A 1 290 ? 27.377 1.121 -55.020 1.00 71.19 290 HIS A O 1
ATOM 2247 N N . ALA A 1 291 ? 27.588 1.607 -52.837 1.00 72.44 291 ALA A N 1
ATOM 2248 C CA . ALA A 1 291 ? 27.086 0.330 -52.350 1.00 72.44 291 ALA A CA 1
ATOM 2249 C C . ALA A 1 291 ? 26.066 0.575 -51.240 1.00 72.44 291 ALA A C 1
ATOM 2251 O O . ALA A 1 291 ? 26.344 1.318 -50.299 1.00 72.44 291 ALA A O 1
ATOM 2252 N N . ASP A 1 292 ? 24.913 -0.080 -51.346 1.00 78.38 292 ASP A N 1
ATOM 2253 C CA . ASP A 1 292 ? 23.895 -0.032 -50.303 1.00 78.38 292 ASP A CA 1
ATOM 2254 C C . ASP A 1 292 ? 24.358 -0.840 -49.092 1.00 78.38 292 ASP A C 1
ATOM 2256 O O . ASP A 1 292 ? 24.828 -1.977 -49.221 1.00 78.38 292 ASP A O 1
ATOM 2260 N N . LEU A 1 293 ? 24.204 -0.247 -47.911 1.00 77.38 293 LEU A N 1
ATOM 2261 C CA . LEU A 1 293 ? 24.553 -0.857 -46.638 1.00 77.38 293 LEU A CA 1
ATOM 2262 C C . LEU A 1 293 ? 23.302 -1.038 -45.789 1.00 77.38 293 LEU A C 1
ATOM 2264 O O . LEU A 1 293 ? 22.433 -0.170 -45.735 1.00 77.38 293 LEU A O 1
ATOM 2268 N N . THR A 1 294 ? 23.227 -2.165 -45.089 1.00 81.81 294 THR A N 1
ATOM 2269 C CA . THR A 1 294 ? 22.151 -2.431 -44.132 1.00 81.81 294 THR A CA 1
ATOM 2270 C C . THR A 1 294 ? 22.757 -2.864 -42.810 1.00 81.81 294 THR A C 1
ATOM 2272 O O . THR A 1 294 ? 23.453 -3.884 -42.741 1.00 81.81 294 THR A O 1
ATOM 2275 N N . LEU A 1 295 ? 22.498 -2.065 -41.773 1.00 82.06 295 LEU A N 1
ATOM 2276 C CA . LEU A 1 295 ? 22.865 -2.361 -40.396 1.00 82.06 295 LEU A CA 1
ATOM 2277 C C . LEU A 1 295 ? 21.742 -3.167 -39.743 1.00 82.06 295 LEU A C 1
ATOM 2279 O O . LEU A 1 295 ? 20.588 -2.748 -39.744 1.00 82.06 295 LEU A O 1
ATOM 2283 N N . ILE A 1 296 ? 22.096 -4.315 -39.182 1.00 83.62 296 ILE A N 1
ATOM 2284 C CA . ILE A 1 296 ? 21.177 -5.225 -38.506 1.00 83.62 296 ILE A CA 1
ATOM 2285 C C . ILE A 1 296 ? 21.641 -5.365 -37.060 1.00 83.62 296 ILE A C 1
ATOM 2287 O O . ILE A 1 296 ? 22.834 -5.547 -36.803 1.00 83.62 296 ILE A O 1
ATOM 2291 N N . TYR A 1 297 ? 20.693 -5.304 -36.130 1.00 84.88 297 TYR A N 1
ATOM 2292 C CA . TYR A 1 297 ? 20.929 -5.552 -34.714 1.00 84.88 297 TYR A CA 1
ATOM 2293 C C . TYR A 1 297 ? 20.178 -6.803 -34.257 1.00 84.88 297 TYR A C 1
ATOM 2295 O O . TYR A 1 297 ? 18.964 -6.905 -34.437 1.00 84.88 297 TYR A O 1
ATOM 2303 N N . ASN A 1 298 ? 20.902 -7.744 -33.657 1.00 83.88 298 ASN A N 1
ATOM 2304 C CA . ASN A 1 298 ? 20.343 -8.979 -33.120 1.00 83.88 298 ASN A CA 1
ATOM 2305 C C . ASN A 1 298 ? 20.048 -8.813 -31.626 1.00 83.88 298 ASN A C 1
ATOM 2307 O O . ASN A 1 298 ? 20.971 -8.656 -30.827 1.00 83.88 298 ASN A O 1
ATOM 2311 N N . LEU A 1 299 ? 18.767 -8.899 -31.261 1.00 79.25 299 LEU A N 1
ATOM 2312 C CA . LEU A 1 299 ? 18.310 -8.816 -29.871 1.00 79.25 299 LEU A CA 1
ATOM 2313 C C . LEU A 1 299 ? 18.794 -10.017 -29.051 1.00 79.25 299 LEU A C 1
ATOM 2315 O O . LEU A 1 299 ? 18.658 -11.169 -29.473 1.00 79.25 299 LEU A O 1
ATOM 2319 N N . GLN A 1 300 ? 19.295 -9.761 -27.845 1.00 76.00 300 GLN A N 1
ATOM 2320 C CA . GLN A 1 300 ? 19.540 -10.810 -26.859 1.00 76.00 300 GLN A CA 1
ATOM 2321 C C . GLN A 1 300 ? 18.231 -11.305 -26.212 1.00 76.00 300 GLN A C 1
ATOM 2323 O O . GLN A 1 300 ? 17.236 -10.583 -26.199 1.00 76.00 300 GLN A O 1
ATOM 2328 N N . PRO A 1 301 ? 18.215 -12.506 -25.592 1.00 62.22 301 PRO A N 1
ATOM 2329 C CA . PRO A 1 301 ? 17.013 -13.075 -24.963 1.00 62.22 301 PRO A CA 1
ATOM 2330 C C . PRO A 1 301 ? 16.334 -12.202 -23.892 1.00 62.22 301 PRO A C 1
ATOM 2332 O O . PRO A 1 301 ? 15.180 -12.450 -23.553 1.00 62.22 301 PRO A O 1
ATOM 2335 N N . ASN A 1 302 ? 17.038 -11.197 -23.360 1.00 67.75 302 ASN A N 1
ATOM 2336 C CA . ASN A 1 302 ? 16.542 -10.273 -22.337 1.00 67.75 302 ASN A CA 1
ATOM 2337 C C . ASN A 1 302 ? 16.352 -8.832 -22.852 1.00 67.75 302 ASN A C 1
ATOM 2339 O O . ASN A 1 302 ? 16.062 -7.942 -22.054 1.00 67.75 302 ASN A O 1
ATOM 2343 N N . GLU A 1 303 ? 16.514 -8.593 -24.154 1.00 68.50 303 GLU A N 1
ATOM 2344 C CA . GLU A 1 303 ? 16.342 -7.283 -24.786 1.00 68.50 303 GLU A CA 1
ATOM 2345 C C . GLU A 1 303 ? 15.014 -7.225 -25.542 1.00 68.50 303 GLU A C 1
ATOM 2347 O O . GLU A 1 303 ? 14.587 -8.183 -26.186 1.00 68.50 303 GLU A O 1
ATOM 2352 N N . TYR A 1 304 ? 14.355 -6.073 -25.469 1.00 69.69 304 TYR A N 1
ATOM 2353 C CA . TYR A 1 304 ? 13.067 -5.838 -26.109 1.00 69.69 304 TYR A CA 1
ATOM 2354 C C . TYR A 1 304 ? 13.185 -4.623 -27.024 1.00 69.69 304 TYR A C 1
ATOM 2356 O O . TYR A 1 304 ? 13.886 -3.664 -26.702 1.00 69.69 304 TYR A O 1
ATOM 2364 N N . ALA A 1 305 ? 12.487 -4.642 -28.155 1.00 65.25 305 ALA A N 1
ATOM 2365 C CA . ALA A 1 305 ? 12.435 -3.509 -29.068 1.00 65.25 305 ALA A CA 1
ATOM 2366 C C . ALA A 1 305 ? 10.979 -3.108 -29.325 1.00 65.25 305 ALA A C 1
ATOM 2368 O O . ALA A 1 305 ? 10.102 -3.968 -29.431 1.00 65.25 305 ALA A O 1
ATOM 2369 N N . TYR A 1 306 ? 10.717 -1.802 -29.390 1.00 55.28 306 TYR A N 1
ATOM 2370 C CA . TYR A 1 306 ? 9.374 -1.249 -29.563 1.00 55.28 306 TYR A CA 1
ATOM 2371 C C . TYR A 1 306 ? 9.325 -0.394 -30.830 1.00 55.28 306 TYR A C 1
ATOM 2373 O O . TYR A 1 306 ? 10.136 0.510 -30.993 1.00 55.28 306 TYR A O 1
ATOM 2381 N N . GLY A 1 307 ? 8.375 -0.673 -31.727 1.00 49.41 307 GLY A N 1
ATOM 2382 C CA . GLY A 1 307 ? 8.187 0.113 -32.954 1.00 49.41 307 GLY A CA 1
ATOM 2383 C C . GLY A 1 307 ? 9.202 -0.149 -34.073 1.00 49.41 307 GLY A C 1
ATOM 2384 O O . GLY A 1 307 ? 9.360 0.699 -34.946 1.00 49.41 307 GLY A O 1
ATOM 2385 N N . VAL A 1 308 ? 9.880 -1.300 -34.078 1.00 47.81 308 VAL A N 1
ATOM 2386 C CA . VAL A 1 308 ? 10.857 -1.625 -35.128 1.00 47.81 308 VAL A CA 1
ATOM 2387 C C . VAL A 1 308 ? 10.131 -2.110 -36.380 1.00 47.81 308 VAL A C 1
ATOM 2389 O O . VAL A 1 308 ? 9.486 -3.159 -36.364 1.00 47.81 308 VAL A O 1
ATOM 2392 N N . SER A 1 309 ? 10.222 -1.345 -37.467 1.00 43.19 309 SER A N 1
ATOM 2393 C CA . SER A 1 309 ? 9.870 -1.835 -38.798 1.00 43.19 309 SER A CA 1
ATOM 2394 C C . SER A 1 309 ? 10.993 -2.730 -39.317 1.00 43.19 309 SER A C 1
ATOM 2396 O O . SER A 1 309 ? 12.151 -2.314 -39.314 1.00 43.19 309 SER A O 1
ATOM 2398 N N . SER A 1 310 ? 10.626 -3.940 -39.740 1.00 36.62 310 SER A N 1
ATOM 2399 C CA . SER A 1 310 ? 11.478 -4.882 -40.478 1.00 36.62 310 SER A CA 1
ATOM 2400 C C . SER A 1 310 ? 12.006 -4.301 -41.781 1.00 36.62 310 SER A C 1
ATOM 2402 O O . SER A 1 310 ? 11.169 -3.679 -42.478 1.00 36.62 310 SER A O 1
#

Foldseek 3Di:
DQQFAAADDDAPDDADEEEPQQDAPARNHDNNNHYQHYQQHWYADPVQGIWGFHDADPPGSHTDTDHDDCPPPPPPDDPQPPQDDPDADDQPQVKEWEWEPPDPQIKIDIPQVDKFQALQFWWKWKFFARDPDPPTHTFWFAADPVRHTDDRTFTWDADDDPPDPGNGITDTDITTTPDDDDFQGKMKMFTAGPVRDTPHIHIHGYDYDPDDDPPPVPQFAFPDKAKDWPQQDPVDSQDGHDDAPDDPVPIQIWMWTATPVRDIDTGGCPVPFKPKPFSVVDDRHDPPDDTHIDIDGDDDPRYHYDPDDD

Secondary structure (DSSP, 8-state):
---PPPPEE-TTPPP-EEEGGGB---TTS-TT--EEPPTT-EEEETTTEEEEEEEE-TTT--EEEEE--GGGSTTS--GGG-----SSEEEEEEEEEEEE-SSSSEEEEE-TT--EE-SSEEEEEEEETT--STT--B-EEEE-TTS-EEES-EEEEE--BTTB---SEEEEPPEEESS-PPTT-EEEEEEEETT--EEEEEEEEEEE-S------TT--EEEEEEEE-TTB-SS-TT-B-PPTT--GGGS--EEEEEETTS-EEEEE-SSSSEEEESGGG--TTSTT-----EEEEPPPTT-EESS---

Radius of gyration: 39.47 Å; chains: 1; bounding box: 93×36×121 Å

Sequence (310 aa):
MPTTVIPIINQNSRFQFWKLSEIFVGPSGPPESKYVPNVDDAVWDWNTGLYRVTAVNSLTNESTLVPHSFTNLNAGVIDEDTLLSSGPSRVSESFRVYVDPTAFPYRLAVDARLHCFSSEASYIKIFQGADIGPTGHVISAMFDNMNVFQSENIPLTTVGIHDITNLSIKAPALGFSTDLLADNDLVTCVIYSSTNAVLYAARMIVMTTNFVHSTDLTKKFIVGIELLSPYLSATDNHLLEYPVNMLVQSGSLQGRVTYNDATFEDLPIDGSRFVLTGLNRYVATDAGNHADLTLIYNLQPNEYAYGVSS

pLDDT: mean 77.28, std 14.03, range [36.62, 94.31]